Protein AF-A0A4Q5Y9W9-F1 (afdb_monomer)

Mean predicted aligned error: 18.83 Å

Foldseek 3Di:
DDDDDDDDDDDDDDDDDDDDDDDDDDDDDDDDDDDDDDDDDDDDDDDDDDDDDDDDDDDDDDDDDDDDDDDDPDDPPPDPPQQQDDDDDPDAFADDDDDAPPPCVVPAPLRRVLVRVQVVCVVVVQAQPADQAAEAEDQDHDPVCQFSQLVSCVVHRHRNNHYYGYDHDDVCRVVVRVVVVSNCVRNVD

Secondary structure (DSSP, 8-state):
---------------------------------------------------------------------------TTS----------------PPP--TTSTTTT--HHHHHHHHHHHHHHHTT-TT---S-EEE--SS--TT-TTHHHHHHHTTTS-TTS-EEE--BTBTHHHHHHHHHHHHHHHT-

Nearest PDB structures (foldseek):
  7xly-assembly1_A  TM=9.910E-01  e=6.452E-12  Mycobacterium tuberculosis H37Rv
  7xly-assembly1_B  TM=9.888E-01  e=1.839E-11  Mycobacterium tuberculosis H37Rv
  7xly-assembly1_D  TM=9.906E-01  e=1.077E-10  Mycobacterium tuberculosis H37Rv
  6dv2-assembly2_D  TM=9.586E-01  e=6.420E-06  Homo sapiens
  8bnr-assembly1_F  TM=9.405E-01  e=8.342E-06  Escherichia coli K-12

Radius of gyration: 35.63 Å; Cα contacts (8 Å, |Δi|>4): 139; chains: 1; bounding box: 94×60×100 Å

Structure (mmCIF, N/CA/C/O backbone):
data_AF-A0A4Q5Y9W9-F1
#
_entry.id   AF-A0A4Q5Y9W9-F1
#
loop_
_atom_site.group_PDB
_atom_site.id
_atom_site.type_symbol
_atom_site.label_atom_id
_atom_site.label_alt_id
_atom_site.label_comp_id
_atom_site.label_asym_id
_atom_site.label_entity_id
_atom_site.label_seq_id
_atom_site.pdbx_PDB_ins_code
_atom_site.Cartn_x
_atom_site.Cartn_y
_atom_site.Cartn_z
_atom_site.occupancy
_atom_site.B_iso_or_equiv
_atom_site.auth_seq_id
_atom_site.auth_comp_id
_atom_site.auth_asym_id
_atom_site.auth_atom_id
_atom_site.pdbx_PDB_model_num
ATOM 1 N N . MET A 1 1 ? -45.642 6.268 -46.850 1.00 43.72 1 MET A N 1
ATOM 2 C CA . MET A 1 1 ? -44.856 6.252 -48.103 1.00 43.72 1 MET A CA 1
ATOM 3 C C . MET A 1 1 ? -43.542 5.514 -47.835 1.00 43.72 1 MET A C 1
ATOM 5 O O . MET A 1 1 ? -42.785 5.971 -46.997 1.00 43.72 1 MET A O 1
ATOM 9 N N . SER A 1 2 ? -43.443 4.237 -48.226 1.00 43.94 2 SER A N 1
ATOM 10 C CA . SER A 1 2 ? -42.590 3.742 -49.340 1.00 43.94 2 SER A CA 1
ATOM 11 C C . SER A 1 2 ? -41.102 3.627 -48.945 1.00 43.94 2 SER A C 1
ATOM 13 O O . SER A 1 2 ? -40.416 4.633 -48.882 1.00 43.94 2 SER A O 1
ATOM 15 N N . LYS A 1 3 ? -40.646 2.484 -48.404 1.00 40.97 3 LYS A N 1
ATOM 16 C CA . LYS A 1 3 ? -40.029 1.306 -49.079 1.00 40.97 3 LYS A CA 1
ATOM 17 C C . LYS A 1 3 ? -38.751 1.596 -49.895 1.00 40.97 3 LYS A C 1
ATOM 19 O O . LYS A 1 3 ? -38.863 2.167 -50.969 1.00 40.97 3 LYS A O 1
ATOM 24 N N . ALA A 1 4 ? -37.616 1.054 -49.426 1.00 48.16 4 ALA A N 1
ATOM 25 C CA . ALA A 1 4 ? -36.639 0.176 -50.121 1.00 48.16 4 ALA A CA 1
ATOM 26 C C . ALA A 1 4 ? -35.433 -0.040 -49.159 1.00 48.16 4 ALA A C 1
ATOM 28 O O . ALA A 1 4 ? -34.871 0.947 -48.706 1.00 48.16 4 ALA A O 1
ATOM 29 N N . SER A 1 5 ? -35.130 -1.227 -48.588 1.00 42.66 5 SER A N 1
ATOM 30 C CA . SER A 1 5 ? -34.497 -2.432 -49.198 1.00 42.66 5 SER A CA 1
ATOM 31 C C . SER A 1 5 ? -33.243 -2.062 -49.997 1.00 42.66 5 SER A C 1
ATOM 33 O O . SER A 1 5 ? -33.331 -1.161 -50.814 1.00 42.66 5 SER A O 1
ATOM 35 N N . LYS A 1 6 ? -32.067 -2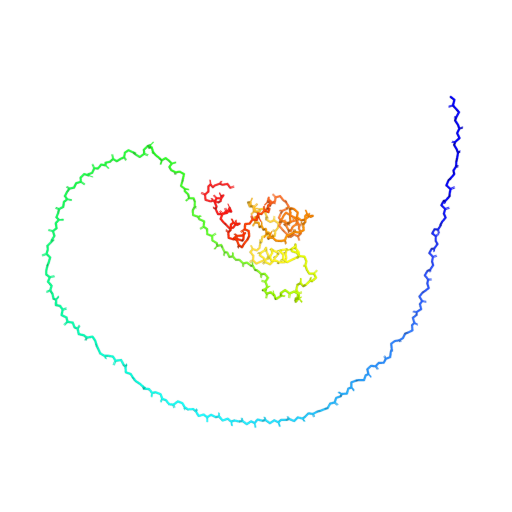.686 -49.908 1.00 43.06 6 LYS A N 1
ATOM 36 C CA . LYS A 1 6 ? -31.540 -3.990 -49.444 1.00 43.06 6 LYS A CA 1
ATOM 37 C C . LYS A 1 6 ? -30.022 -3.891 -49.817 1.00 43.06 6 LYS A C 1
ATOM 39 O O . LYS A 1 6 ? -29.701 -3.103 -50.698 1.00 43.06 6 LYS A O 1
ATOM 44 N N . ASP A 1 7 ? -29.010 -4.462 -49.176 1.00 40.34 7 ASP A N 1
ATOM 45 C CA . ASP A 1 7 ? -28.636 -5.877 -49.107 1.00 40.34 7 ASP A CA 1
ATOM 46 C C . ASP A 1 7 ? -27.268 -5.961 -48.386 1.00 40.34 7 ASP A C 1
ATOM 48 O O . ASP A 1 7 ? -26.388 -5.125 -48.598 1.00 40.34 7 ASP A O 1
ATOM 52 N N . GLN A 1 8 ? -27.103 -6.987 -47.550 1.00 43.84 8 GLN A N 1
ATOM 53 C CA . GLN A 1 8 ? -25.816 -7.558 -47.124 1.00 43.84 8 GLN A CA 1
ATOM 54 C C . GLN A 1 8 ? -25.363 -8.602 -48.165 1.00 43.84 8 GLN A C 1
ATOM 56 O O . GLN A 1 8 ? -26.191 -9.053 -48.962 1.00 43.84 8 GLN A O 1
ATOM 61 N N . PRO A 1 9 ? -24.106 -9.077 -48.112 1.00 55.12 9 PRO A N 1
ATOM 62 C CA . PRO A 1 9 ? -23.981 -10.482 -47.712 1.00 55.12 9 PRO A CA 1
ATOM 63 C C . PRO A 1 9 ? -22.770 -10.816 -46.826 1.00 55.12 9 PRO A C 1
ATOM 65 O O . PRO A 1 9 ? -21.660 -10.320 -47.012 1.00 55.12 9 PRO A O 1
ATOM 68 N N . GLU A 1 10 ? -23.018 -11.758 -45.914 1.00 40.22 10 GLU A N 1
ATOM 69 C CA . GLU A 1 10 ? -22.037 -12.629 -45.269 1.00 40.22 10 GLU A CA 1
ATOM 70 C C . GLU A 1 10 ? -21.542 -13.729 -46.226 1.00 40.22 10 GLU A C 1
ATOM 72 O O . GLU A 1 10 ? -22.310 -14.284 -47.012 1.00 40.22 10 GLU A O 1
ATOM 77 N N . SER A 1 11 ? -20.281 -14.126 -46.061 1.00 40.88 11 SER A N 1
ATOM 78 C CA . SER A 1 11 ? -19.745 -15.468 -46.345 1.00 40.88 11 SER A CA 1
ATOM 79 C C . SER A 1 11 ? -18.383 -15.558 -45.648 1.00 40.88 11 SER A C 1
ATOM 81 O O . SER A 1 11 ? -17.619 -14.603 -45.733 1.00 40.88 11 SER A O 1
ATOM 83 N N . SER A 1 12 ? -17.915 -16.613 -44.998 1.00 35.34 12 SER A N 1
ATOM 84 C CA . SER A 1 12 ? -18.431 -17.925 -44.613 1.00 35.34 12 SER A CA 1
ATOM 85 C C . SER A 1 12 ? -17.240 -18.578 -43.896 1.00 35.34 12 SER A C 1
ATOM 87 O O . SER A 1 12 ? -16.148 -18.614 -44.464 1.00 35.34 12 SER A O 1
ATOM 89 N N . ASN A 1 13 ? -17.422 -19.064 -42.668 1.00 37.03 13 ASN A N 1
ATOM 90 C CA . ASN A 1 13 ? -16.439 -19.917 -41.997 1.00 37.03 13 ASN A CA 1
ATOM 91 C C . ASN A 1 13 ? -16.320 -21.259 -42.735 1.00 37.03 13 ASN A C 1
ATOM 93 O O . ASN A 1 13 ? -17.335 -21.879 -43.048 1.00 37.03 13 ASN A O 1
ATOM 97 N N . SER A 1 14 ? -15.094 -21.748 -42.903 1.00 39.12 14 SER A N 1
ATOM 98 C CA . SER A 1 14 ? -14.811 -23.172 -43.092 1.00 39.12 14 SER A CA 1
ATOM 99 C C . SER A 1 14 ? -13.509 -23.530 -42.381 1.00 39.12 14 SER A C 1
ATOM 101 O O . SER A 1 14 ? -12.429 -23.082 -42.768 1.00 39.12 14 SER A O 1
ATOM 103 N N . GLU A 1 15 ? -13.635 -24.331 -41.328 1.00 34.47 15 GLU A N 1
ATOM 104 C CA . GLU A 1 15 ? -12.555 -25.078 -40.693 1.00 34.47 15 GLU A CA 1
ATOM 105 C C . GLU A 1 15 ? -11.992 -26.120 -41.668 1.00 34.47 15 GLU A C 1
ATOM 107 O O . GLU A 1 15 ? -12.758 -26.847 -42.297 1.00 34.47 15 GLU A O 1
ATOM 112 N N . GLN A 1 16 ? -10.668 -26.283 -41.712 1.00 35.25 16 GLN A N 1
ATOM 113 C CA . GLN A 1 16 ? -10.087 -27.621 -41.802 1.00 35.25 16 GLN A CA 1
ATOM 114 C C . GLN A 1 16 ? -8.639 -27.638 -41.314 1.00 35.25 16 GLN A C 1
ATOM 116 O O . GLN A 1 16 ? -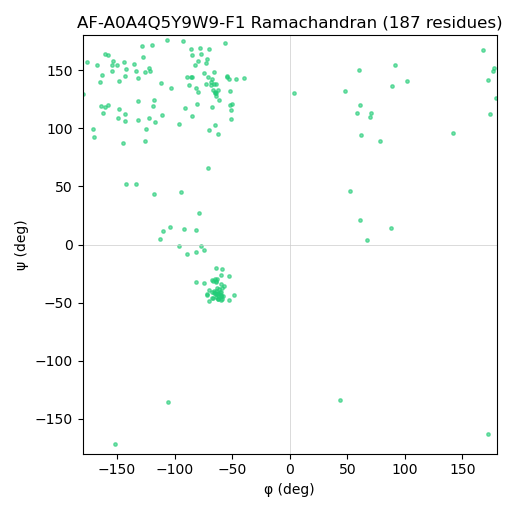7.760 -26.945 -41.818 1.00 35.25 16 GLN A O 1
ATOM 121 N N . ALA A 1 17 ? -8.437 -28.456 -40.286 1.00 33.69 17 ALA A N 1
ATOM 122 C CA . ALA A 1 17 ? -7.158 -28.846 -39.741 1.00 33.69 17 ALA A CA 1
ATOM 123 C C . ALA A 1 17 ? -6.396 -29.742 -40.725 1.00 33.69 17 ALA A C 1
ATOM 125 O O . ALA A 1 17 ? -6.950 -30.710 -41.245 1.00 33.69 17 ALA A O 1
ATOM 126 N N . THR A 1 18 ? -5.098 -29.496 -40.874 1.00 37.56 18 THR A N 1
ATOM 127 C CA . THR A 1 18 ? -4.135 -30.520 -41.284 1.00 37.56 18 THR A CA 1
ATOM 128 C C . THR A 1 18 ? -2.952 -30.463 -40.334 1.00 37.56 18 THR A C 1
ATOM 130 O O . THR A 1 18 ? -2.162 -29.521 -40.347 1.00 37.56 18 THR A O 1
ATOM 133 N N . ALA A 1 19 ? -2.885 -31.472 -39.471 1.00 35.75 19 ALA A N 1
ATOM 134 C CA . ALA A 1 19 ? -1.690 -31.836 -38.741 1.00 35.75 19 ALA A CA 1
ATOM 135 C C . ALA A 1 19 ? -0.605 -32.240 -39.744 1.00 35.75 19 ALA A C 1
ATOM 137 O O . ALA A 1 19 ? -0.874 -33.057 -40.623 1.00 35.75 19 ALA A O 1
ATOM 138 N N . ASP A 1 20 ? 0.610 -31.726 -39.574 1.00 33.53 20 ASP A N 1
ATOM 139 C CA . ASP A 1 20 ? 1.787 -32.414 -40.082 1.00 33.53 20 ASP A CA 1
ATOM 140 C C . ASP A 1 20 ? 2.854 -32.480 -38.990 1.00 33.53 20 ASP A C 1
ATOM 142 O O . ASP A 1 20 ? 3.219 -31.492 -38.346 1.00 33.53 20 ASP A O 1
ATOM 146 N N . ASN A 1 21 ? 3.250 -33.716 -38.727 1.00 36.50 21 ASN A N 1
ATOM 147 C CA . ASN A 1 21 ? 4.137 -34.167 -37.678 1.00 36.50 21 ASN A CA 1
ATOM 148 C C . ASN A 1 21 ? 5.416 -34.622 -38.369 1.00 36.50 21 ASN A C 1
ATOM 150 O O . ASN A 1 21 ? 5.427 -35.663 -39.023 1.00 36.50 21 ASN A O 1
ATOM 154 N N . SER A 1 22 ? 6.509 -33.892 -38.175 1.00 40.94 22 SER A N 1
ATOM 155 C CA . SER A 1 22 ? 7.830 -34.386 -38.551 1.00 40.94 22 SER A CA 1
ATOM 156 C C . SER A 1 22 ? 8.897 -33.921 -37.559 1.00 40.94 22 SER A C 1
ATOM 158 O O . SER A 1 22 ? 9.541 -32.892 -37.731 1.00 40.94 22 SER A O 1
ATOM 160 N N . THR A 1 23 ? 9.039 -34.741 -36.518 1.00 44.03 23 THR A N 1
ATOM 161 C CA . THR A 1 23 ? 10.300 -35.318 -36.016 1.00 44.03 23 THR A CA 1
ATOM 162 C C . THR A 1 23 ? 11.414 -34.377 -35.510 1.00 44.03 23 THR A C 1
ATOM 164 O O . THR A 1 23 ? 12.024 -33.646 -36.288 1.00 44.03 23 THR A O 1
ATOM 167 N N . PRO A 1 24 ? 11.821 -34.500 -34.228 1.00 41.03 24 PRO A N 1
ATOM 168 C CA . PRO A 1 24 ? 13.000 -33.835 -33.679 1.00 41.03 24 PRO A CA 1
ATOM 169 C C . PRO A 1 24 ? 14.282 -34.655 -33.934 1.00 41.03 24 PRO A C 1
ATOM 171 O O . PRO A 1 24 ? 14.283 -35.884 -33.840 1.00 41.03 24 PRO A O 1
ATOM 174 N N . LYS A 1 25 ? 15.412 -33.985 -34.196 1.00 34.69 25 LYS A N 1
ATOM 175 C CA . LYS A 1 25 ? 16.763 -34.588 -34.217 1.00 34.69 25 LYS A CA 1
ATOM 176 C C . LYS A 1 25 ? 17.769 -33.693 -33.464 1.00 34.69 25 LYS A C 1
ATOM 178 O O . LYS A 1 25 ? 17.501 -32.506 -33.302 1.00 34.69 25 LYS A O 1
ATOM 183 N N . PRO A 1 26 ? 18.883 -34.241 -32.938 1.00 38.16 26 PRO A N 1
ATOM 184 C CA . PRO A 1 26 ? 19.222 -34.094 -31.529 1.00 38.16 26 PRO A CA 1
ATOM 185 C C . PRO A 1 26 ? 20.566 -33.386 -31.283 1.00 38.16 26 PRO A C 1
ATOM 187 O O . PRO A 1 26 ? 21.361 -33.154 -32.187 1.00 38.16 26 PRO A O 1
ATOM 190 N N . ALA A 1 27 ? 20.778 -33.095 -29.998 1.00 32.72 27 ALA A N 1
ATOM 191 C CA . ALA A 1 27 ? 22.022 -32.887 -29.259 1.00 32.72 27 ALA A CA 1
ATOM 192 C C . ALA A 1 27 ? 23.371 -32.911 -30.012 1.00 32.72 27 ALA A C 1
ATOM 194 O O . ALA A 1 27 ? 23.772 -33.916 -30.591 1.00 32.72 27 ALA A O 1
ATOM 195 N N . SER A 1 28 ? 24.178 -31.877 -29.755 1.00 34.72 28 SER A N 1
ATOM 196 C CA . SER A 1 28 ? 25.629 -32.029 -29.625 1.00 34.72 28 SER A CA 1
ATOM 197 C C . SER A 1 28 ? 26.078 -31.443 -28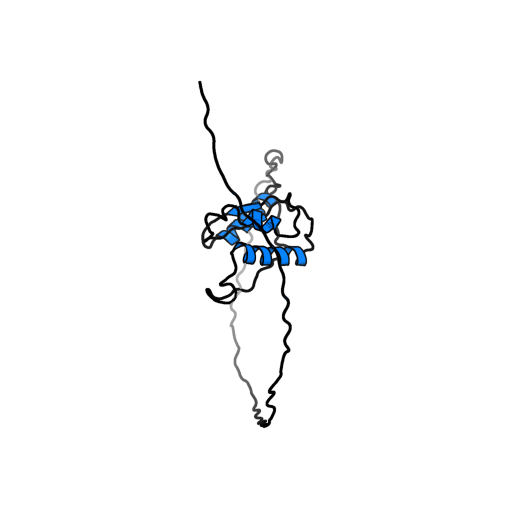.290 1.00 34.72 28 SER A C 1
ATOM 199 O O . SER A 1 28 ? 26.427 -30.269 -28.176 1.00 34.72 28 SER A O 1
ATOM 201 N N . ALA A 1 29 ? 26.073 -32.299 -27.270 1.00 31.27 29 ALA A N 1
ATOM 202 C CA . ALA A 1 29 ? 26.889 -32.118 -26.085 1.00 31.27 29 ALA A CA 1
ATOM 203 C C . ALA A 1 29 ? 28.366 -32.199 -26.493 1.00 31.27 29 ALA A C 1
ATOM 205 O O . ALA A 1 29 ? 28.793 -33.180 -27.100 1.00 31.27 29 ALA A O 1
ATOM 206 N N . ARG A 1 30 ? 29.162 -31.195 -26.120 1.00 35.47 30 ARG A N 1
ATOM 207 C CA . ARG A 1 30 ? 30.617 -31.322 -26.095 1.00 35.47 30 ARG A CA 1
ATOM 208 C C . ARG A 1 30 ? 31.083 -31.155 -24.657 1.00 35.47 30 ARG A C 1
ATOM 210 O O . ARG A 1 30 ? 31.034 -30.076 -24.080 1.00 35.47 30 ARG A O 1
ATOM 217 N N . SER A 1 31 ? 31.444 -32.301 -24.096 1.00 30.53 31 SER A N 1
ATOM 218 C CA . SER A 1 31 ? 32.092 -32.481 -22.805 1.00 30.53 31 SER A CA 1
ATOM 219 C C . SER A 1 31 ? 33.588 -32.162 -22.897 1.00 30.53 31 SER A C 1
ATOM 221 O O . SER A 1 31 ? 34.156 -32.109 -23.989 1.00 30.53 31 SER A O 1
ATOM 223 N N . ALA A 1 32 ? 34.186 -32.091 -21.706 1.00 35.28 32 ALA A N 1
ATOM 224 C CA . ALA A 1 32 ? 35.602 -32.124 -21.358 1.00 35.28 32 ALA A CA 1
ATOM 225 C C . ALA A 1 32 ? 36.329 -30.769 -21.332 1.00 35.28 32 ALA A C 1
ATOM 227 O O . ALA A 1 32 ? 36.221 -29.965 -22.244 1.00 35.28 32 ALA A O 1
ATOM 228 N N . SER A 1 33 ? 37.170 -30.455 -20.349 1.00 32.78 33 SER A N 1
ATOM 229 C CA . SER A 1 33 ? 37.498 -31.068 -19.054 1.00 32.78 33 SER A CA 1
ATOM 230 C C . SER A 1 33 ? 38.614 -30.213 -18.435 1.00 32.78 33 SER A C 1
ATOM 232 O O . SER A 1 33 ? 39.468 -29.743 -19.180 1.00 32.78 33 SER A O 1
ATOM 234 N N . ARG A 1 34 ? 38.688 -30.191 -17.096 1.00 31.11 34 ARG A N 1
ATOM 235 C CA . ARG A 1 34 ? 39.940 -30.226 -16.308 1.00 31.11 34 ARG A CA 1
ATOM 236 C C . ARG A 1 34 ? 40.842 -28.976 -16.328 1.00 31.11 34 ARG A C 1
ATOM 238 O O . ARG A 1 34 ? 41.570 -28.745 -17.279 1.00 31.11 34 ARG A O 1
ATOM 245 N N . ALA A 1 35 ? 40.963 -28.310 -15.177 1.00 33.78 35 ALA A N 1
ATOM 246 C CA . ALA A 1 35 ? 42.153 -28.454 -14.326 1.00 33.78 35 ALA A CA 1
ATOM 247 C C . ALA A 1 35 ? 42.073 -27.601 -13.047 1.00 33.78 35 ALA A C 1
ATOM 249 O O . ALA A 1 35 ? 41.828 -26.401 -13.050 1.00 33.78 35 ALA A O 1
ATOM 250 N N . THR A 1 36 ? 42.343 -28.302 -11.959 1.00 33.16 36 THR A N 1
ATOM 251 C CA . THR A 1 36 ? 42.720 -27.904 -10.607 1.00 33.16 36 THR A CA 1
ATOM 252 C C . THR A 1 36 ? 43.832 -26.849 -10.556 1.00 33.16 36 THR A C 1
ATOM 254 O O . THR A 1 36 ? 44.841 -27.001 -11.241 1.00 33.16 36 THR A O 1
ATOM 257 N N . ARG A 1 37 ? 43.748 -25.908 -9.602 1.00 35.44 37 ARG A N 1
ATOM 258 C CA . ARG A 1 37 ? 44.889 -25.568 -8.730 1.00 35.44 37 ARG A CA 1
ATOM 259 C C . ARG A 1 37 ? 44.455 -24.814 -7.470 1.00 35.44 37 ARG A C 1
ATOM 261 O O . ARG A 1 37 ? 43.996 -23.682 -7.514 1.00 35.44 37 ARG A O 1
ATOM 268 N N . SER A 1 38 ? 44.643 -25.498 -6.347 1.00 33.38 38 SER A N 1
ATOM 269 C CA . SER A 1 38 ? 44.733 -24.950 -4.997 1.00 33.38 38 SER A CA 1
ATOM 270 C C . SER A 1 38 ? 46.077 -24.236 -4.826 1.00 33.38 38 SER A C 1
ATOM 272 O O . SER A 1 38 ? 47.107 -24.795 -5.206 1.00 33.38 38 SER A O 1
ATOM 274 N N . SER A 1 39 ? 46.084 -23.071 -4.176 1.00 40.12 39 SER A N 1
ATOM 275 C CA . SER A 1 39 ? 47.250 -22.599 -3.424 1.00 40.12 39 SER A CA 1
ATOM 276 C C . SER A 1 39 ? 46.823 -21.738 -2.234 1.00 40.12 39 SER A C 1
ATOM 278 O O . SER A 1 39 ? 46.366 -20.606 -2.368 1.00 40.12 39 SER A O 1
ATOM 280 N N . THR A 1 40 ? 47.003 -22.340 -1.068 1.00 35.19 40 THR A N 1
ATOM 281 C CA . THR A 1 40 ? 47.136 -21.791 0.282 1.00 35.19 40 THR A CA 1
ATOM 282 C C . THR A 1 40 ? 47.973 -20.511 0.379 1.00 35.19 40 THR A C 1
ATOM 284 O O . THR A 1 40 ? 49.052 -20.473 -0.211 1.00 35.19 40 THR A O 1
ATOM 287 N N . ARG A 1 41 ? 47.589 -19.571 1.262 1.00 33.09 41 ARG A N 1
ATOM 288 C CA . A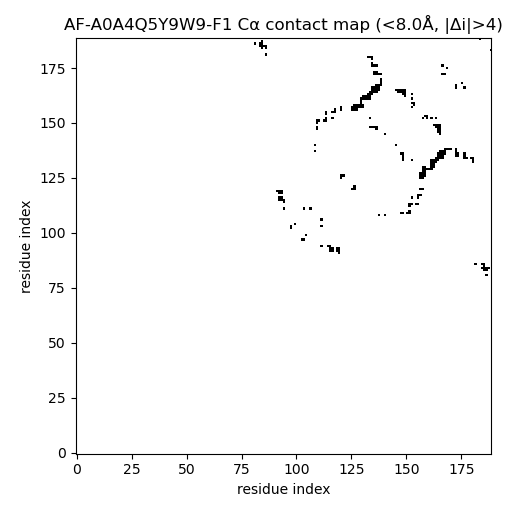RG A 1 41 ? 48.521 -18.969 2.240 1.00 33.09 41 ARG A CA 1
ATOM 289 C C . ARG A 1 41 ? 47.794 -18.238 3.379 1.00 33.09 41 ARG A C 1
ATOM 291 O O . ARG A 1 41 ? 47.083 -17.264 3.173 1.00 33.09 41 ARG A O 1
ATOM 298 N N . SER A 1 42 ? 48.037 -18.733 4.583 1.00 33.72 42 SER A N 1
ATOM 299 C CA . SER A 1 42 ? 47.795 -18.156 5.905 1.00 33.72 42 SER A CA 1
ATOM 300 C C . SER A 1 42 ? 48.954 -17.251 6.345 1.00 33.72 42 SER A C 1
ATOM 302 O O . SER A 1 42 ? 50.092 -17.641 6.106 1.00 33.72 42 SER A O 1
ATOM 304 N N . THR A 1 43 ? 48.672 -16.147 7.052 1.00 37.72 43 THR A N 1
ATOM 305 C CA . THR A 1 43 ? 49.524 -15.468 8.074 1.00 37.72 43 THR A CA 1
ATOM 306 C C . THR A 1 43 ? 48.662 -14.386 8.763 1.00 37.72 43 THR A C 1
ATOM 308 O O . THR A 1 43 ? 48.242 -13.446 8.098 1.00 37.72 43 THR A O 1
ATOM 311 N N . SER A 1 44 ? 48.107 -14.627 9.959 1.00 38.84 44 SER A N 1
ATOM 312 C CA . SER A 1 44 ? 48.616 -14.231 11.297 1.00 38.84 44 SER A CA 1
ATOM 313 C C . SER A 1 44 ? 48.564 -12.720 11.624 1.00 38.84 44 SER A C 1
ATOM 315 O O . SER A 1 44 ? 49.364 -11.944 11.111 1.00 38.84 44 SER A O 1
ATOM 317 N N . SER A 1 45 ? 47.666 -12.337 12.545 1.00 39.31 45 SER A N 1
ATOM 318 C CA . SER A 1 45 ? 47.724 -11.115 13.386 1.00 39.31 45 SER A CA 1
ATOM 319 C C . SER A 1 45 ? 48.852 -11.237 14.444 1.00 39.31 45 SER A C 1
ATOM 321 O O . SER A 1 45 ? 49.333 -12.362 14.612 1.00 39.31 45 SER A O 1
ATOM 323 N N . PRO A 1 46 ? 49.281 -10.175 15.184 1.00 47.06 46 PRO A N 1
ATOM 324 C CA . PRO A 1 46 ? 48.468 -9.588 16.273 1.00 47.06 46 PRO A CA 1
ATOM 325 C C . PRO A 1 46 ? 48.687 -8.087 16.648 1.00 47.06 46 PRO A C 1
ATOM 327 O O . PRO A 1 46 ? 49.748 -7.515 16.451 1.00 47.06 46 PRO A O 1
ATOM 330 N N . ALA A 1 47 ? 47.639 -7.533 17.281 1.00 33.81 47 ALA A N 1
ATOM 331 C CA . ALA A 1 47 ? 47.577 -6.728 18.521 1.00 33.81 47 ALA A CA 1
ATOM 332 C C . ALA A 1 47 ? 48.296 -5.371 18.742 1.00 33.81 47 ALA A C 1
ATOM 334 O O . ALA A 1 47 ? 49.452 -5.169 18.389 1.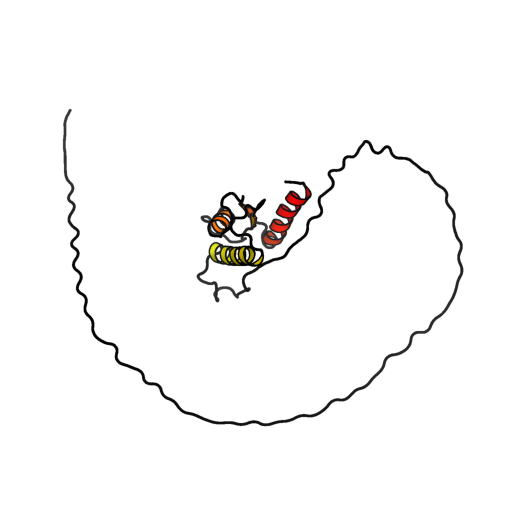00 33.81 47 ALA A O 1
ATOM 335 N N . SER A 1 48 ? 47.612 -4.585 19.601 1.00 36.25 48 SER A N 1
ATOM 336 C CA . SER A 1 48 ? 48.092 -3.560 20.564 1.00 36.25 48 SER A CA 1
ATOM 337 C C . SER A 1 48 ? 47.929 -2.104 20.111 1.00 36.25 48 SER A C 1
ATOM 339 O O . SER A 1 48 ? 48.197 -1.792 18.964 1.00 36.25 48 SER A O 1
ATOM 341 N N . SER A 1 49 ? 47.556 -1.109 20.919 1.00 36.75 49 SER A N 1
ATOM 342 C CA . SER A 1 49 ? 47.092 -0.969 22.310 1.00 36.75 49 SER A CA 1
ATOM 343 C C . SER A 1 49 ? 46.753 0.521 22.502 1.00 36.75 49 SER A C 1
ATOM 345 O O . SER A 1 49 ? 47.329 1.349 21.803 1.00 36.75 49 SER A O 1
ATOM 347 N N . ALA A 1 50 ? 45.888 0.842 23.473 1.00 35.69 50 ALA A N 1
ATOM 348 C CA . ALA A 1 50 ? 45.997 1.980 24.411 1.00 35.69 50 ALA A CA 1
ATOM 349 C C . ALA A 1 50 ? 44.643 2.649 24.702 1.00 35.69 50 ALA A C 1
ATOM 351 O O . ALA A 1 50 ? 44.169 3.535 23.996 1.00 35.69 50 ALA A O 1
ATOM 352 N N . ALA A 1 51 ? 44.054 2.213 25.813 1.00 34.81 51 ALA A N 1
ATOM 353 C CA . ALA A 1 51 ? 43.083 2.956 26.598 1.00 34.81 51 ALA A CA 1
ATOM 354 C C . ALA A 1 51 ? 43.798 3.733 27.726 1.00 34.81 51 ALA A C 1
ATOM 356 O O . ALA A 1 51 ? 44.967 3.465 28.014 1.00 34.81 51 ALA A O 1
ATOM 357 N N . THR A 1 52 ? 43.006 4.543 28.452 1.00 36.16 52 THR A N 1
ATOM 358 C CA . THR A 1 52 ? 43.218 5.188 29.784 1.00 36.16 52 THR A CA 1
ATOM 359 C C . THR A 1 52 ? 43.843 6.602 29.777 1.00 36.16 52 THR A C 1
ATOM 361 O O . THR A 1 52 ? 44.628 6.888 28.880 1.00 36.16 52 THR A O 1
ATOM 364 N N . PRO A 1 53 ? 43.634 7.477 30.798 1.00 46.22 53 PRO A N 1
ATOM 365 C CA . PRO A 1 53 ? 42.570 7.591 31.816 1.00 46.22 53 PRO A CA 1
ATOM 366 C C . PRO A 1 53 ? 41.916 8.994 31.919 1.00 46.22 53 PRO A C 1
ATOM 368 O O . PRO A 1 53 ? 42.393 10.005 31.417 1.00 46.22 53 PRO A O 1
ATOM 371 N N . ARG A 1 54 ? 40.835 9.027 32.701 1.00 38.06 54 ARG A N 1
ATOM 372 C CA . ARG A 1 54 ? 40.132 10.187 33.276 1.00 38.06 54 ARG A CA 1
ATOM 373 C C . ARG A 1 54 ? 40.841 10.675 34.558 1.00 38.06 54 ARG A C 1
ATOM 375 O O . ARG A 1 54 ? 41.362 9.823 35.277 1.00 38.06 54 ARG A O 1
ATOM 382 N N . PRO A 1 55 ? 40.724 11.959 34.948 1.00 40.81 55 PRO A N 1
ATOM 383 C CA . PRO A 1 55 ? 40.774 12.318 36.363 1.00 40.81 55 PRO A CA 1
ATOM 384 C C . PRO A 1 55 ? 39.513 13.045 36.851 1.00 40.81 55 PRO A C 1
ATOM 386 O O . PRO A 1 55 ? 38.806 13.739 36.123 1.00 40.81 55 PRO A O 1
ATOM 389 N N . SER A 1 56 ? 39.244 12.805 38.128 1.00 37.94 56 SER A N 1
ATOM 390 C CA . SER A 1 56 ? 38.119 13.225 38.956 1.00 37.94 56 SER A CA 1
ATOM 391 C C . SER A 1 56 ? 38.498 14.372 39.893 1.00 37.94 56 SER A C 1
ATOM 393 O O . SER A 1 56 ? 39.474 14.231 40.620 1.00 37.94 56 SER A O 1
ATOM 395 N N . THR A 1 57 ? 37.660 15.403 39.988 1.00 36.50 57 THR A N 1
ATOM 396 C CA . THR A 1 57 ? 37.529 16.371 41.102 1.00 36.50 57 THR A CA 1
ATOM 397 C C . THR A 1 57 ? 36.166 17.067 40.908 1.00 36.50 57 THR A C 1
ATOM 399 O O . THR A 1 57 ? 35.732 17.226 39.776 1.00 36.50 57 THR A O 1
ATOM 402 N N . ALA A 1 58 ? 35.353 17.480 41.878 1.00 34.72 58 ALA A N 1
ATOM 403 C CA . ALA A 1 58 ? 35.319 17.392 43.329 1.00 34.72 58 ALA A CA 1
ATOM 404 C C . ALA A 1 58 ? 33.846 17.592 43.775 1.00 34.72 58 ALA A C 1
ATOM 406 O O . ALA A 1 58 ? 33.010 18.084 43.018 1.00 34.72 58 ALA A O 1
ATOM 407 N N . LYS A 1 59 ? 33.543 17.198 45.018 1.00 31.39 59 LYS A N 1
ATOM 408 C CA . LYS A 1 59 ? 32.288 17.448 45.749 1.00 31.39 59 LYS A CA 1
ATOM 409 C C . LYS A 1 59 ? 31.909 18.936 45.778 1.00 31.39 59 LYS A C 1
ATOM 411 O O . LYS A 1 59 ? 32.762 19.758 46.092 1.00 31.39 59 LYS A O 1
ATOM 416 N N . SER A 1 60 ? 30.613 19.241 45.680 1.00 33.88 60 SER A N 1
ATOM 417 C CA . SER A 1 60 ? 29.992 20.229 46.572 1.00 33.88 60 SER A CA 1
ATOM 418 C C . SER A 1 60 ? 28.489 19.985 46.737 1.00 33.88 60 SER A C 1
ATOM 420 O O . SER A 1 60 ? 27.822 19.407 45.885 1.00 33.88 60 SER A O 1
ATOM 422 N N . SER A 1 61 ? 28.027 20.355 47.919 1.00 33.72 61 SER A N 1
ATOM 423 C CA . SER A 1 61 ? 26.818 19.996 48.654 1.00 33.72 61 SER A CA 1
ATOM 424 C C . SER A 1 61 ? 25.562 20.811 48.301 1.00 33.72 61 SER A C 1
ATOM 426 O O . SER A 1 61 ? 25.646 21.895 47.739 1.00 33.72 61 SER A O 1
ATOM 428 N N . ALA A 1 62 ? 24.404 20.261 48.690 1.00 40.69 62 ALA A N 1
ATOM 429 C CA . ALA A 1 62 ? 23.022 20.726 48.491 1.00 40.69 62 ALA A CA 1
ATOM 430 C C . ALA A 1 62 ? 22.700 22.155 49.022 1.00 40.69 62 ALA A C 1
ATOM 432 O O . ALA A 1 62 ? 23.520 22.732 49.735 1.00 40.69 62 ALA A O 1
ATOM 433 N N . PRO A 1 63 ? 21.490 22.714 48.757 1.00 41.94 63 PRO A N 1
ATOM 434 C CA . PRO A 1 63 ? 20.328 22.355 49.581 1.00 41.94 63 PRO A CA 1
ATOM 435 C C . PRO A 1 63 ? 18.963 22.246 48.866 1.00 41.94 63 PRO A C 1
ATOM 437 O O . PRO A 1 63 ? 18.663 22.850 47.841 1.00 41.94 63 PRO A O 1
ATOM 440 N N . LYS A 1 64 ? 18.119 21.465 49.540 1.00 34.00 64 LYS A N 1
ATOM 441 C CA . LYS A 1 64 ? 16.672 21.257 49.430 1.00 34.00 64 LYS A CA 1
ATOM 442 C C . LYS A 1 64 ? 15.883 22.577 49.460 1.00 34.00 64 LYS A C 1
ATOM 444 O O . LYS A 1 64 ? 16.059 23.365 50.386 1.00 34.00 64 LYS A O 1
ATOM 449 N N . LYS A 1 65 ? 14.936 22.761 48.531 1.00 35.47 65 LYS A N 1
ATOM 450 C CA . LYS A 1 65 ? 13.865 23.763 48.651 1.00 35.47 65 LYS A CA 1
ATOM 451 C C . LYS A 1 65 ? 12.501 23.085 48.568 1.00 35.47 65 LYS A C 1
ATOM 453 O O . LYS A 1 65 ? 12.086 22.583 47.531 1.00 35.47 65 LYS A O 1
ATOM 458 N N . THR A 1 66 ? 11.848 23.052 49.720 1.00 32.75 66 THR A N 1
ATOM 459 C CA . THR A 1 66 ? 10.427 22.778 49.911 1.00 32.75 66 THR A CA 1
ATOM 460 C C . THR A 1 66 ? 9.623 23.894 49.249 1.00 32.75 66 THR A C 1
ATOM 462 O O . THR A 1 66 ? 9.875 25.069 49.516 1.00 32.75 66 THR A O 1
ATOM 465 N N . THR A 1 67 ? 8.636 23.567 48.420 1.00 39.00 67 THR A N 1
ATOM 466 C CA . THR A 1 67 ? 7.537 24.493 48.120 1.00 39.00 67 THR A CA 1
ATOM 467 C C . THR A 1 67 ? 6.249 23.698 47.995 1.00 39.00 67 THR A C 1
ATOM 469 O O . THR A 1 67 ? 6.032 22.945 47.053 1.00 39.00 67 THR A O 1
ATOM 472 N N . THR A 1 68 ? 5.439 23.847 49.034 1.00 39.88 68 THR A N 1
ATOM 473 C CA . THR A 1 68 ? 4.019 23.535 49.098 1.00 39.88 68 THR A CA 1
ATOM 474 C C . THR A 1 68 ? 3.269 24.386 48.078 1.00 39.88 68 THR A C 1
ATOM 476 O O . THR A 1 68 ? 3.323 25.611 48.176 1.00 39.88 68 THR A O 1
ATOM 479 N N . SER A 1 69 ? 2.509 23.771 47.173 1.00 37.44 69 SER A N 1
ATOM 480 C CA . SER A 1 69 ? 1.390 24.460 46.521 1.00 37.44 69 SER A CA 1
ATOM 481 C C . SER A 1 69 ? 0.371 23.497 45.903 1.00 37.44 69 SER A C 1
ATOM 483 O O . SER A 1 69 ? 0.655 22.735 44.985 1.00 37.44 69 SER A O 1
ATOM 485 N N . SER A 1 70 ? -0.847 23.616 46.440 1.00 41.03 70 SER A N 1
ATOM 486 C CA . SER A 1 70 ? -2.160 23.388 45.823 1.00 41.03 70 SER A CA 1
ATOM 487 C C . SER A 1 70 ? -2.521 21.993 45.298 1.00 41.03 70 SER A C 1
ATOM 489 O O . SER A 1 70 ? -2.383 21.688 44.117 1.00 41.03 70 SER A O 1
ATOM 491 N N . THR A 1 71 ? -3.197 21.228 46.158 1.00 43.47 71 THR A N 1
ATOM 492 C CA . THR A 1 71 ? -4.235 20.272 45.753 1.00 43.47 71 THR A CA 1
ATOM 493 C C . THR A 1 71 ? -5.383 21.039 45.092 1.00 43.47 71 THR A C 1
ATOM 495 O O . THR A 1 71 ? -6.274 21.537 45.775 1.00 43.47 71 THR A O 1
ATOM 498 N N . GLN A 1 72 ? -5.376 21.140 43.764 1.00 56.62 72 GLN A N 1
ATOM 499 C CA . GLN A 1 72 ? -6.600 21.388 43.008 1.00 56.62 72 GLN A CA 1
ATOM 500 C C . GLN A 1 72 ? -7.136 20.044 42.519 1.00 56.62 72 GLN A C 1
ATOM 502 O O . GLN A 1 72 ? -6.609 19.445 41.585 1.00 56.62 72 GLN A O 1
ATOM 507 N N . LYS A 1 73 ? -8.183 19.554 43.192 1.00 52.06 73 LYS A N 1
ATOM 508 C CA . LYS A 1 73 ? -9.083 18.544 42.632 1.00 52.06 73 LYS A CA 1
ATOM 509 C C . LYS A 1 73 ? -9.785 19.194 41.440 1.00 52.06 73 LYS A C 1
ATOM 511 O O . LYS A 1 73 ? -10.675 20.012 41.637 1.00 52.06 73 LYS A O 1
ATOM 516 N N . GLN A 1 74 ? -9.348 18.868 40.229 1.00 53.09 74 GLN A N 1
ATOM 517 C CA . GLN A 1 74 ? -10.080 19.201 39.013 1.00 53.09 74 GLN A CA 1
ATOM 518 C C . GLN A 1 74 ? -11.192 18.171 38.809 1.00 53.09 74 GLN A C 1
ATOM 520 O O . GLN A 1 74 ? -10.938 16.966 38.730 1.00 53.09 74 GLN A O 1
ATOM 525 N N . ASP A 1 75 ? -12.424 18.674 38.759 1.00 44.03 75 ASP A N 1
ATOM 526 C CA . ASP A 1 75 ? -13.633 17.933 38.429 1.00 44.03 75 ASP A CA 1
ATOM 527 C C . ASP A 1 75 ? -13.460 17.163 37.118 1.00 44.03 75 ASP A C 1
ATOM 529 O O . ASP A 1 75 ? -13.222 17.720 36.048 1.00 44.03 75 ASP A O 1
ATOM 533 N N . SER A 1 76 ? -13.593 15.844 37.203 1.00 57.22 76 SER A N 1
ATOM 534 C CA . SER A 1 76 ? -13.361 14.901 36.106 1.00 57.22 76 SER A CA 1
ATOM 535 C C . SER A 1 76 ? -14.525 14.828 35.103 1.00 57.22 76 SER A C 1
ATOM 537 O O . SER A 1 76 ? -14.735 13.787 34.484 1.00 57.22 76 SER A O 1
ATOM 539 N N . SER A 1 77 ? -15.317 15.895 34.950 1.00 56.31 77 SER A N 1
ATOM 540 C CA . SER A 1 77 ? -16.563 15.877 34.165 1.00 56.31 77 SER A CA 1
ATOM 541 C C . SER A 1 77 ? -16.548 16.715 32.882 1.00 56.31 77 SER A C 1
ATOM 543 O O . SER A 1 77 ? -17.556 16.737 32.183 1.00 56.31 77 SER A O 1
ATOM 545 N N . MET A 1 78 ? -15.418 17.325 32.499 1.00 51.03 78 MET A N 1
ATOM 546 C CA . MET A 1 78 ? -15.294 18.075 31.236 1.00 51.03 78 MET A CA 1
ATOM 547 C C . MET A 1 78 ? -14.027 17.735 30.441 1.00 51.03 78 MET A C 1
ATOM 549 O O . MET A 1 78 ? -13.290 18.608 30.003 1.00 51.03 78 MET A O 1
ATOM 553 N N . SER A 1 79 ? -13.798 16.445 30.205 1.00 46.12 79 SER A N 1
ATOM 554 C CA . SER A 1 79 ? -13.214 15.953 28.953 1.00 46.12 79 SER A CA 1
ATOM 555 C C . SER A 1 79 ? -13.315 14.432 28.928 1.00 46.12 79 SER A C 1
ATOM 557 O O . SER A 1 79 ? -12.408 13.707 29.330 1.00 46.12 79 SER A O 1
ATOM 559 N N . LYS A 1 80 ? -14.387 13.894 28.340 1.00 57.78 80 LYS A N 1
ATOM 560 C CA . LYS A 1 80 ? -14.262 12.579 27.699 1.00 57.78 80 LYS A CA 1
ATOM 561 C C . LYS A 1 80 ? -13.417 12.800 26.438 1.00 57.78 80 LYS A C 1
ATOM 563 O O . LYS A 1 80 ? -13.933 12.776 25.327 1.00 57.78 80 LYS A O 1
ATOM 568 N N . GLN A 1 81 ? -12.144 13.167 26.627 1.00 63.09 81 GLN A N 1
ATOM 569 C CA . GLN A 1 81 ? -11.154 13.281 25.565 1.00 63.09 81 GLN A CA 1
ATOM 570 C C . GLN A 1 81 ? -11.240 11.971 24.803 1.00 63.09 81 GLN A C 1
ATOM 572 O O . GLN A 1 81 ? -11.102 10.909 25.411 1.00 63.09 81 GLN A O 1
ATOM 577 N N . ALA A 1 82 ? -11.550 12.049 23.507 1.00 67.75 82 ALA A N 1
ATOM 578 C CA . ALA A 1 82 ? -11.505 10.891 22.636 1.00 67.75 82 ALA A CA 1
ATOM 579 C C . ALA A 1 82 ? -10.128 10.256 22.837 1.00 67.75 82 ALA A C 1
ATOM 581 O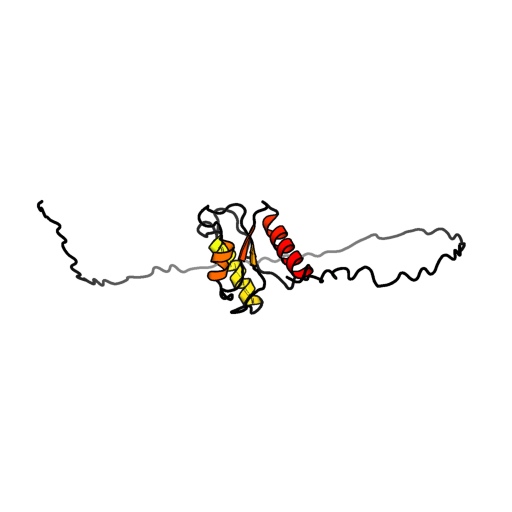 O . ALA A 1 82 ? -9.101 10.852 22.505 1.00 67.75 82 ALA A O 1
ATOM 582 N N . THR A 1 83 ? -10.099 9.108 23.508 1.00 82.94 83 THR A N 1
ATOM 583 C CA . THR A 1 83 ? -8.860 8.429 23.843 1.00 82.94 83 THR A CA 1
ATOM 584 C C . THR A 1 83 ? -8.305 7.892 22.538 1.00 82.94 83 THR A C 1
ATOM 586 O O . THR A 1 83 ? -8.767 6.876 22.026 1.00 82.94 83 THR A O 1
ATOM 589 N N . VAL A 1 84 ? -7.348 8.628 21.969 1.00 92.00 84 VAL A N 1
ATOM 590 C CA . VAL A 1 84 ? -6.642 8.255 20.741 1.00 92.00 84 VAL A CA 1
ATOM 591 C C . VAL A 1 84 ? -6.138 6.824 20.910 1.00 92.00 84 VAL A C 1
ATOM 593 O O . VAL A 1 84 ? -5.342 6.538 21.813 1.00 92.00 84 VAL A O 1
ATOM 596 N N . ARG A 1 85 ? -6.648 5.900 20.086 1.00 94.19 85 ARG A N 1
ATOM 597 C CA . ARG A 1 85 ? -6.275 4.487 20.193 1.00 94.19 85 ARG A CA 1
ATOM 598 C C . ARG A 1 85 ? -4.813 4.328 19.792 1.00 94.19 85 ARG A C 1
ATOM 600 O O . ARG A 1 85 ? -4.345 4.942 18.836 1.00 94.19 85 ARG A O 1
ATOM 607 N N . ARG A 1 86 ? -4.084 3.477 20.518 1.00 95.75 86 ARG A N 1
ATOM 608 C CA . ARG A 1 86 ? -2.709 3.119 20.152 1.00 95.75 86 ARG A CA 1
ATOM 609 C C . ARG A 1 86 ? -2.723 2.334 18.841 1.00 95.75 86 ARG A C 1
ATOM 611 O O . ARG A 1 86 ? -3.493 1.388 18.703 1.00 95.75 86 ARG A O 1
ATOM 618 N N . VAL A 1 87 ? -1.850 2.716 17.916 1.00 96.88 87 VAL A N 1
ATOM 619 C CA . VAL A 1 87 ? -1.679 2.067 16.611 1.00 96.88 87 VAL A CA 1
ATOM 620 C C . VAL A 1 87 ? -0.321 1.377 16.583 1.00 96.88 87 VAL A C 1
ATOM 622 O O . VAL A 1 87 ? 0.663 1.930 17.074 1.00 96.88 87 VAL A O 1
ATOM 625 N N . ALA A 1 88 ? -0.264 0.172 16.021 1.00 96.94 88 ALA A N 1
ATOM 626 C CA . ALA A 1 88 ? 0.961 -0.609 15.900 1.00 96.94 88 ALA A CA 1
ATOM 627 C C . ALA A 1 88 ? 1.107 -1.185 14.487 1.00 96.94 88 ALA A C 1
ATOM 629 O O . ALA A 1 88 ? 0.117 -1.507 13.832 1.00 96.94 88 ALA A O 1
ATOM 630 N N . ILE A 1 89 ? 2.354 -1.339 14.039 1.00 96.88 89 ILE A N 1
ATOM 631 C CA . ILE A 1 89 ? 2.695 -2.040 12.798 1.00 96.88 89 ILE A CA 1
ATOM 632 C C . ILE A 1 89 ? 2.939 -3.506 13.152 1.00 96.88 89 ILE A C 1
ATOM 634 O O . ILE A 1 89 ? 3.855 -3.813 13.910 1.00 96.88 89 ILE A O 1
ATOM 638 N N . ILE A 1 90 ? 2.123 -4.406 12.602 1.00 96.19 90 ILE A N 1
ATOM 639 C CA . ILE A 1 90 ? 2.221 -5.852 12.867 1.00 96.19 90 ILE A CA 1
ATOM 640 C C . ILE A 1 90 ? 3.314 -6.502 12.011 1.00 96.19 90 ILE A C 1
ATOM 642 O O . ILE A 1 90 ? 3.992 -7.432 12.440 1.00 96.19 90 ILE A O 1
ATOM 646 N N . GLY A 1 91 ? 3.529 -5.977 10.808 1.00 95.88 91 GLY A N 1
ATOM 647 C CA . GLY A 1 91 ? 4.626 -6.377 9.945 1.00 95.88 91 GLY A CA 1
ATOM 648 C C . GLY A 1 91 ? 4.514 -5.761 8.559 1.00 95.88 91 GLY A C 1
ATOM 649 O O . GLY A 1 91 ? 3.802 -4.778 8.364 1.00 95.88 91 GLY A O 1
ATOM 650 N N . GLY A 1 92 ? 5.245 -6.325 7.598 1.00 96.44 92 GLY A N 1
ATOM 651 C CA . GLY A 1 92 ? 5.277 -5.808 6.236 1.00 96.44 92 GLY A CA 1
ATOM 652 C C . GLY A 1 92 ? 5.773 -6.823 5.214 1.00 96.44 92 GLY A C 1
ATOM 653 O O . GLY A 1 92 ? 6.382 -7.846 5.552 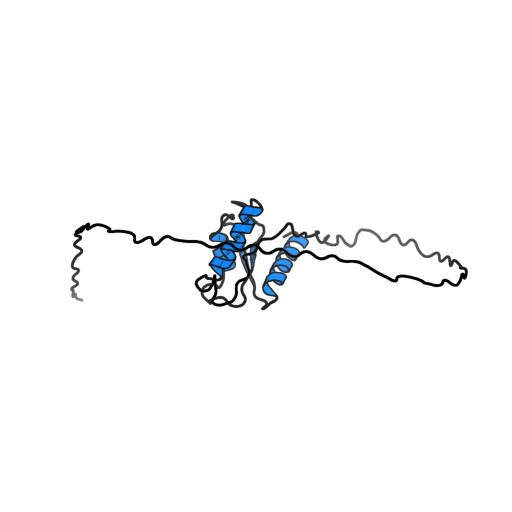1.00 96.44 92 GLY A O 1
ATOM 654 N N . ASN A 1 93 ? 5.506 -6.510 3.950 1.00 97.44 93 ASN A N 1
ATOM 655 C CA . ASN A 1 93 ? 5.980 -7.239 2.785 1.00 97.44 93 ASN A CA 1
ATOM 656 C C . ASN A 1 93 ? 6.330 -6.250 1.665 1.00 97.44 93 ASN A C 1
ATOM 658 O O . ASN A 1 93 ? 5.757 -5.163 1.595 1.00 97.44 93 ASN A O 1
ATOM 662 N N . ARG A 1 94 ? 7.278 -6.618 0.803 1.00 97.56 94 ARG A N 1
ATOM 663 C CA . ARG A 1 94 ? 7.653 -5.831 -0.377 1.00 97.56 94 ARG A CA 1
ATOM 664 C C . ARG A 1 94 ? 8.240 -6.731 -1.451 1.00 97.56 94 ARG A C 1
ATOM 666 O O . ARG A 1 94 ? 8.868 -7.740 -1.134 1.00 97.56 94 ARG A O 1
ATOM 673 N N . ILE A 1 95 ? 8.136 -6.300 -2.701 1.00 97.56 95 ILE A N 1
ATOM 674 C CA . ILE A 1 95 ? 8.955 -6.861 -3.774 1.00 97.56 95 ILE A CA 1
ATOM 675 C C . ILE A 1 95 ? 10.422 -6.391 -3.643 1.00 97.56 95 ILE A C 1
ATOM 677 O O . ILE A 1 95 ? 10.708 -5.366 -3.001 1.00 97.56 95 ILE A O 1
ATOM 681 N N . PRO A 1 96 ? 11.389 -7.137 -4.205 1.00 97.25 96 PRO A N 1
ATOM 682 C CA . PRO A 1 96 ? 12.761 -6.666 -4.366 1.00 97.25 96 PRO A CA 1
ATOM 683 C C . PRO A 1 96 ? 12.816 -5.328 -5.112 1.00 97.25 96 PRO A C 1
ATOM 685 O O . PRO A 1 96 ? 12.035 -5.094 -6.024 1.00 97.25 96 PRO A O 1
ATOM 688 N N . PHE A 1 97 ? 13.750 -4.446 -4.755 1.00 96.88 97 PHE A N 1
ATOM 689 C CA . PHE A 1 97 ? 13.991 -3.257 -5.569 1.00 96.88 97 PHE A CA 1
ATOM 690 C C . PHE A 1 97 ? 14.854 -3.637 -6.767 1.00 96.88 97 PHE A C 1
ATOM 692 O O . PHE A 1 97 ? 15.891 -4.281 -6.608 1.00 96.88 97 PHE A O 1
ATOM 699 N N . ALA A 1 98 ? 14.429 -3.217 -7.952 1.00 96.56 98 ALA A N 1
ATOM 700 C CA . ALA A 1 98 ? 15.140 -3.446 -9.197 1.00 96.56 98 ALA A CA 1
ATOM 701 C C . ALA A 1 98 ? 15.462 -2.112 -9.874 1.00 96.56 98 ALA A C 1
ATOM 703 O O . ALA A 1 98 ? 14.747 -1.123 -9.714 1.00 96.56 98 ALA A O 1
ATOM 704 N N . ARG A 1 99 ? 16.549 -2.088 -10.647 1.00 97.12 99 ARG A N 1
ATOM 705 C CA . ARG A 1 99 ? 16.893 -0.936 -11.483 1.00 97.12 99 ARG A CA 1
ATOM 706 C C . ARG A 1 99 ? 15.862 -0.792 -12.610 1.00 97.12 99 ARG A C 1
ATOM 708 O O . ARG A 1 99 ? 15.433 -1.795 -13.181 1.00 97.12 99 ARG A O 1
ATOM 715 N N . SER A 1 100 ? 15.506 0.447 -12.950 1.00 93.62 100 SER A N 1
ATOM 716 C CA . SER A 1 100 ? 14.625 0.751 -14.084 1.00 93.62 100 SER A CA 1
ATOM 717 C C . SER A 1 100 ? 15.151 0.132 -15.380 1.00 93.62 100 SER A C 1
ATOM 719 O O . SER A 1 100 ? 16.364 0.072 -15.592 1.00 93.62 100 SER A O 1
ATOM 721 N N . ASN A 1 101 ? 14.235 -0.318 -16.239 1.00 93.94 101 ASN A N 1
ATOM 722 C CA . ASN A 1 101 ? 14.529 -1.076 -17.464 1.00 93.94 101 ASN A CA 1
ATOM 723 C C . ASN A 1 101 ? 15.252 -2.414 -17.232 1.00 93.94 101 ASN A C 1
ATOM 725 O O . ASN A 1 101 ? 15.911 -2.933 -18.127 1.00 93.94 101 ASN A O 1
ATOM 729 N N . GLY A 1 102 ? 15.151 -2.959 -16.018 1.00 95.69 102 GLY A N 1
ATOM 730 C CA . GLY A 1 102 ? 15.667 -4.272 -15.654 1.00 95.69 102 GLY A CA 1
ATOM 731 C C . GLY A 1 102 ? 14.548 -5.316 -15.502 1.00 95.69 102 GLY A C 1
ATOM 732 O O . GLY A 1 102 ? 13.629 -5.352 -16.318 1.00 95.69 102 GLY A O 1
ATOM 733 N N . PRO A 1 103 ? 14.585 -6.148 -14.443 1.00 96.25 103 PRO A N 1
ATOM 734 C CA . PRO A 1 103 ? 13.658 -7.268 -14.232 1.00 96.25 103 PRO A CA 1
ATOM 735 C C . PRO A 1 103 ? 12.154 -6.957 -14.303 1.00 96.25 103 PRO A C 1
ATOM 737 O O . PRO A 1 103 ? 11.377 -7.843 -14.633 1.00 96.25 103 PRO A O 1
ATOM 740 N N . TYR A 1 104 ? 11.736 -5.725 -13.998 1.00 96.19 104 TYR A N 1
ATOM 741 C CA . TYR A 1 104 ? 10.326 -5.309 -14.020 1.00 96.19 104 TYR A CA 1
ATOM 742 C C . TYR A 1 104 ? 9.951 -4.462 -15.239 1.00 96.19 104 TYR A C 1
ATOM 744 O O . TYR A 1 104 ? 8.916 -3.811 -15.227 1.00 96.19 104 TYR A O 1
ATOM 752 N N . PHE A 1 105 ? 10.777 -4.432 -16.289 1.00 95.69 105 PHE A N 1
ATOM 753 C CA . PHE A 1 105 ? 10.553 -3.550 -17.439 1.00 95.69 105 PHE A CA 1
ATOM 754 C C . PHE A 1 105 ? 9.190 -3.747 -18.119 1.00 95.69 105 PHE A C 1
ATOM 756 O O . PHE A 1 105 ? 8.581 -2.779 -18.561 1.00 95.69 105 PHE A O 1
ATOM 763 N N . THR A 1 106 ? 8.706 -4.986 -18.181 1.00 95.62 106 THR A N 1
ATOM 764 C CA . THR A 1 106 ? 7.413 -5.330 -18.789 1.00 95.62 106 THR A CA 1
ATOM 765 C C . THR A 1 106 ? 6.276 -5.430 -17.773 1.00 95.62 106 THR A C 1
ATOM 767 O O . THR A 1 106 ? 5.154 -5.736 -18.164 1.00 95.62 106 THR A O 1
ATOM 770 N N . ALA A 1 107 ? 6.553 -5.234 -16.480 1.00 94.81 107 ALA A N 1
ATOM 771 C CA . ALA A 1 107 ? 5.554 -5.344 -15.425 1.00 94.81 107 ALA A CA 1
ATOM 772 C C . ALA A 1 107 ? 4.835 -4.005 -15.232 1.00 94.81 107 ALA A C 1
ATOM 774 O O . ALA A 1 107 ? 5.465 -2.944 -15.196 1.00 94.81 107 ALA A O 1
ATOM 775 N N . SER A 1 108 ? 3.515 -4.054 -15.069 1.00 94.12 108 SER A N 1
ATOM 776 C CA . SER A 1 108 ? 2.735 -2.873 -14.712 1.00 94.12 108 SER A CA 1
ATOM 777 C C . SER A 1 108 ? 2.883 -2.535 -13.223 1.00 94.12 108 SER A C 1
ATOM 779 O O . SER A 1 108 ? 3.304 -3.357 -12.402 1.00 94.12 108 SER A O 1
ATOM 781 N N . ASN A 1 109 ? 2.495 -1.313 -12.847 1.00 94.88 109 ASN A N 1
ATOM 782 C CA . ASN A 1 109 ? 2.411 -0.934 -11.435 1.00 94.88 109 ASN A CA 1
ATOM 783 C C . ASN A 1 109 ? 1.447 -1.843 -10.662 1.00 94.88 109 ASN A C 1
ATOM 785 O O . ASN A 1 109 ? 1.741 -2.198 -9.520 1.00 94.88 109 ASN A O 1
ATOM 789 N N . SER A 1 110 ? 0.339 -2.245 -11.295 1.00 95.19 110 SER A N 1
ATOM 790 C CA . SER A 1 110 ? -0.635 -3.163 -10.709 1.00 95.19 110 SER A CA 1
ATOM 791 C C . SER A 1 110 ? -0.034 -4.542 -10.460 1.00 95.19 110 SER A C 1
ATOM 793 O O . SER A 1 110 ? -0.216 -5.079 -9.373 1.00 95.19 110 SER A O 1
ATOM 795 N N . ASP A 1 111 ? 0.755 -5.085 -11.395 1.00 95.75 111 ASP A N 1
ATOM 796 C CA . ASP A 1 111 ? 1.412 -6.391 -11.218 1.00 95.75 111 ASP A CA 1
ATOM 797 C C . ASP A 1 111 ? 2.381 -6.363 -10.032 1.00 95.75 111 ASP A C 1
ATOM 799 O O . ASP A 1 111 ? 2.368 -7.235 -9.160 1.00 95.75 111 ASP A O 1
ATOM 803 N N . MET A 1 112 ? 3.209 -5.316 -9.973 1.00 96.69 112 MET A N 1
ATOM 804 C CA . MET A 1 112 ? 4.183 -5.127 -8.901 1.00 96.69 112 MET A CA 1
ATOM 805 C C . MET A 1 112 ? 3.506 -4.948 -7.536 1.00 96.69 112 MET A C 1
ATOM 807 O O . MET A 1 112 ? 3.954 -5.529 -6.541 1.00 96.69 112 MET A O 1
ATOM 811 N N . PHE A 1 113 ? 2.428 -4.161 -7.475 1.00 96.88 113 PHE A N 1
ATOM 812 C CA . PHE A 1 113 ? 1.696 -3.927 -6.234 1.00 96.88 113 PHE A CA 1
ATOM 813 C C . PHE A 1 113 ? 0.905 -5.166 -5.792 1.00 96.88 113 PHE A C 1
ATOM 815 O O . PHE A 1 113 ? 0.989 -5.555 -4.627 1.00 96.88 113 PHE A O 1
ATOM 822 N N . THR A 1 114 ? 0.234 -5.849 -6.718 1.00 97.38 114 THR A N 1
ATOM 823 C CA . THR A 1 114 ? -0.496 -7.101 -6.465 1.00 97.38 114 THR A CA 1
ATOM 824 C C . THR A 1 114 ? 0.436 -8.200 -5.964 1.00 97.38 114 THR A C 1
ATOM 826 O O . THR A 1 114 ? 0.108 -8.892 -5.001 1.00 97.38 114 THR A O 1
ATOM 829 N N . ALA A 1 115 ? 1.645 -8.324 -6.523 1.00 97.69 115 ALA A N 1
ATOM 830 C CA . ALA A 1 115 ? 2.652 -9.258 -6.018 1.00 97.69 115 ALA A CA 1
ATOM 831 C C . ALA A 1 115 ? 3.076 -8.935 -4.571 1.00 97.69 115 ALA A C 1
ATOM 833 O O . ALA A 1 115 ? 3.182 -9.835 -3.732 1.00 97.69 115 ALA A O 1
ATOM 834 N N . ALA A 1 116 ? 3.279 -7.652 -4.248 1.00 97.75 116 ALA A N 1
ATOM 835 C CA . ALA A 1 116 ? 3.579 -7.228 -2.880 1.00 97.75 116 ALA A CA 1
ATOM 836 C C . ALA A 1 116 ? 2.409 -7.507 -1.919 1.00 97.75 116 ALA A C 1
ATOM 838 O O . ALA A 1 116 ? 2.636 -7.953 -0.789 1.00 97.75 116 ALA A O 1
ATOM 839 N N . LEU A 1 117 ? 1.170 -7.279 -2.360 1.00 97.50 117 LEU A N 1
ATOM 840 C CA . LEU A 1 117 ? -0.028 -7.476 -1.550 1.00 97.50 117 LEU A CA 1
ATOM 841 C C . LEU A 1 117 ? -0.323 -8.963 -1.322 1.00 97.50 117 LEU A C 1
ATOM 843 O O . LEU A 1 117 ? -0.543 -9.360 -0.182 1.00 97.50 117 LEU A O 1
ATOM 847 N N . ASN A 1 118 ? -0.214 -9.812 -2.345 1.00 97.56 118 ASN A N 1
ATOM 848 C CA . ASN A 1 118 ? -0.378 -11.262 -2.199 1.00 97.56 118 ASN A CA 1
ATOM 849 C C . ASN A 1 118 ? 0.639 -11.859 -1.219 1.00 97.56 118 ASN A C 1
ATOM 851 O O . ASN A 1 118 ? 0.252 -12.608 -0.324 1.00 97.56 118 ASN A O 1
ATOM 855 N N . GLY A 1 119 ? 1.912 -11.455 -1.293 1.00 97.44 119 GLY A N 1
ATOM 856 C CA . GLY A 1 119 ? 2.904 -11.906 -0.312 1.00 97.44 119 GLY A CA 1
ATOM 857 C C . GLY A 1 119 ? 2.602 -11.437 1.120 1.00 97.44 119 GLY A C 1
ATOM 858 O O . GLY A 1 119 ? 2.928 -12.138 2.076 1.00 97.44 119 GLY A O 1
ATOM 859 N N . LEU A 1 120 ? 1.939 -10.284 1.298 1.00 97.31 120 LEU A N 1
ATOM 860 C CA . LEU A 1 120 ? 1.454 -9.838 2.610 1.00 97.31 120 LEU A CA 1
ATOM 861 C C . LEU A 1 120 ? 0.288 -10.714 3.090 1.00 97.31 120 LEU A C 1
ATOM 863 O O . LEU A 1 120 ? 0.306 -11.198 4.220 1.00 97.31 120 LEU A O 1
ATOM 867 N N . VAL A 1 121 ? -0.702 -10.931 2.224 1.00 97.00 121 VAL A N 1
ATOM 868 C CA . VAL A 1 121 ? -1.893 -11.742 2.508 1.00 97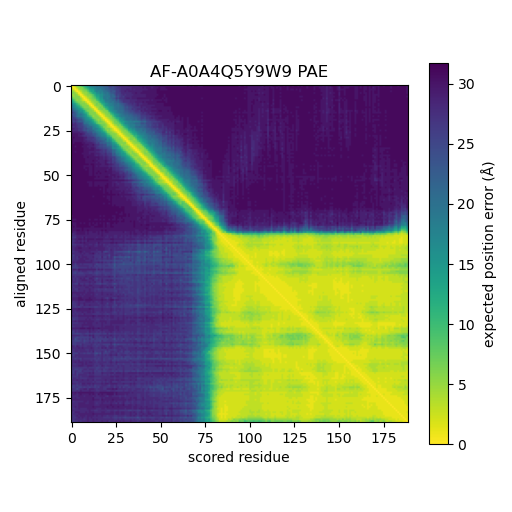.00 121 VAL A CA 1
ATOM 869 C C . VAL A 1 121 ? -1.501 -13.160 2.909 1.00 97.00 121 VAL A C 1
ATOM 871 O O . VAL A 1 121 ? -2.019 -13.687 3.890 1.00 97.00 121 VAL A O 1
ATOM 874 N N . GLU A 1 122 ? -0.554 -13.761 2.194 1.00 97.00 122 GLU A N 1
ATOM 875 C CA . GLU A 1 122 ? -0.050 -15.100 2.490 1.00 97.00 122 GLU A CA 1
ATOM 876 C C . GLU A 1 122 ? 0.704 -15.159 3.813 1.00 97.00 122 GLU A C 1
ATOM 878 O O . GLU A 1 122 ? 0.435 -16.038 4.631 1.00 97.00 122 GLU A O 1
ATOM 883 N N . ARG A 1 123 ? 1.592 -14.192 4.061 1.00 97.25 123 ARG A N 1
ATOM 884 C CA . ARG A 1 123 ? 2.418 -14.149 5.273 1.00 97.25 123 ARG A CA 1
ATOM 885 C C . ARG A 1 123 ? 1.611 -13.972 6.560 1.00 97.25 123 ARG A C 1
ATOM 887 O O . ARG A 1 123 ? 2.039 -14.459 7.602 1.00 97.25 123 ARG A O 1
ATOM 894 N N . PHE A 1 124 ? 0.491 -13.257 6.488 1.00 97.19 124 PHE A N 1
ATOM 895 C CA . PHE A 1 124 ? -0.362 -12.945 7.640 1.00 97.19 124 PHE A CA 1
ATOM 896 C C . PHE A 1 124 ? -1.707 -13.684 7.621 1.00 97.19 124 PHE A C 1
ATOM 898 O O . PHE A 1 124 ? -2.587 -13.351 8.409 1.00 97.19 124 PHE A O 1
ATOM 905 N N . ASN A 1 125 ? -1.866 -14.678 6.740 1.00 96.62 125 ASN A N 1
ATOM 906 C CA . ASN A 1 125 ? -3.074 -15.498 6.614 1.00 96.62 125 ASN A CA 1
ATOM 907 C C . ASN A 1 125 ? -4.378 -14.682 6.465 1.00 96.62 125 ASN A C 1
ATOM 909 O O . ASN A 1 125 ? -5.380 -14.954 7.124 1.00 96.62 125 ASN A O 1
ATOM 913 N N . LEU A 1 126 ? -4.366 -13.663 5.599 1.00 96.69 126 LEU A N 1
ATOM 914 C CA . LEU A 1 126 ? -5.490 -12.734 5.401 1.00 96.69 126 LEU A CA 1
ATOM 915 C C . LEU A 1 126 ? -6.466 -13.167 4.290 1.00 96.69 126 LEU A C 1
ATOM 917 O O . LEU A 1 126 ? -7.284 -12.371 3.837 1.00 96.69 126 LEU A O 1
ATOM 921 N N . GLN A 1 127 ? -6.386 -14.406 3.805 1.00 97.06 127 GLN A N 1
ATOM 922 C CA . GLN A 1 127 ? -7.233 -14.883 2.711 1.00 97.06 127 GLN A CA 1
ATOM 923 C C . GLN A 1 127 ? -8.711 -14.884 3.125 1.00 97.06 127 GLN A C 1
ATOM 925 O O . GLN A 1 127 ? -9.066 -15.387 4.190 1.00 97.06 127 GLN A O 1
ATOM 930 N N . GLY A 1 128 ? -9.572 -14.310 2.284 1.00 94.88 128 GLY A N 1
ATOM 931 C CA . GLY A 1 128 ? -11.006 -14.157 2.538 1.00 94.88 128 GLY A CA 1
ATOM 932 C C . GLY A 1 128 ? -11.350 -13.196 3.680 1.00 94.88 128 GLY A C 1
ATOM 933 O O . GLY A 1 128 ? -12.522 -13.053 4.014 1.00 94.88 128 GLY A O 1
ATOM 934 N N . GLN A 1 129 ? -10.361 -12.532 4.288 1.00 96.12 129 GLN A N 1
ATOM 935 C CA . GLN A 1 129 ? -10.603 -11.586 5.370 1.00 96.12 129 GLN A CA 1
ATOM 936 C C . GLN A 1 129 ? -11.013 -10.229 4.807 1.00 96.12 129 GLN A C 1
ATOM 938 O O . GLN A 1 129 ? -10.391 -9.702 3.878 1.00 96.12 129 GLN A O 1
ATOM 943 N N . ARG A 1 130 ? -12.051 -9.644 5.408 1.00 95.75 130 ARG A N 1
ATOM 944 C CA . ARG A 1 130 ? -12.454 -8.266 5.138 1.00 95.75 130 ARG A CA 1
ATOM 945 C C . ARG A 1 130 ? -11.629 -7.329 6.004 1.00 95.75 130 ARG A C 1
ATOM 947 O O . ARG A 1 130 ? -11.808 -7.286 7.221 1.00 95.75 130 ARG A O 1
ATOM 954 N N . LEU A 1 131 ? -10.737 -6.570 5.373 1.00 95.44 131 LEU A N 1
ATOM 955 C CA . LEU A 1 131 ? -9.969 -5.549 6.078 1.00 95.44 131 LEU A CA 1
ATOM 956 C C . LEU A 1 131 ? -10.820 -4.293 6.271 1.00 95.44 131 LEU A C 1
ATOM 958 O O . LEU A 1 131 ? -11.785 -4.056 5.541 1.00 95.44 131 LEU A O 1
ATOM 962 N N . GLY A 1 132 ? -10.442 -3.484 7.261 1.00 95.62 132 GLY A N 1
ATOM 963 C CA . GLY A 1 132 ? -11.057 -2.175 7.466 1.00 95.62 132 GLY A CA 1
ATOM 964 C C . GLY A 1 132 ? -10.886 -1.296 6.233 1.00 95.62 132 GLY A C 1
ATOM 965 O O . GLY A 1 132 ? -11.862 -0.723 5.764 1.00 95.62 132 GLY A O 1
ATOM 966 N N . GLU A 1 133 ? -9.667 -1.243 5.686 1.00 96.06 133 GLU A N 1
ATOM 967 C CA . GLU A 1 133 ? -9.347 -0.496 4.474 1.00 96.06 133 GLU A CA 1
ATOM 968 C C . GLU A 1 133 ? -7.963 -0.855 3.919 1.00 96.06 133 GLU A C 1
ATOM 970 O O . GLU A 1 133 ? -7.068 -1.246 4.671 1.00 96.06 133 GLU A O 1
ATOM 975 N N . VAL A 1 134 ? -7.773 -0.668 2.611 1.00 97.62 134 VAL A N 1
ATOM 976 C CA . VAL A 1 134 ? -6.468 -0.715 1.943 1.00 97.62 134 VAL A CA 1
ATOM 977 C C . VAL A 1 134 ? -6.176 0.638 1.304 1.00 97.62 134 VAL A C 1
ATOM 979 O O . VAL A 1 134 ? -6.893 1.096 0.419 1.00 97.62 134 VAL A O 1
ATOM 982 N N . VAL A 1 135 ? -5.090 1.275 1.733 1.00 97.75 135 VAL A N 1
ATOM 983 C CA . VAL A 1 135 ? -4.646 2.562 1.189 1.00 97.75 135 VAL A CA 1
ATOM 984 C C . VAL A 1 135 ? -3.281 2.369 0.559 1.00 97.75 135 VAL A C 1
ATOM 986 O O . VAL A 1 135 ? -2.351 1.903 1.218 1.00 97.75 135 VAL A O 1
ATOM 989 N N . ALA A 1 136 ? -3.156 2.729 -0.712 1.00 97.25 136 ALA A N 1
ATOM 990 C CA . ALA A 1 136 ? -1.891 2.694 -1.430 1.00 97.25 136 ALA A CA 1
ATOM 991 C C . ALA A 1 136 ? -1.883 3.747 -2.542 1.00 97.25 136 ALA A C 1
ATOM 993 O O . ALA A 1 136 ? -2.740 4.627 -2.595 1.00 97.25 136 ALA A O 1
ATOM 994 N N . GLY A 1 137 ? -0.863 3.716 -3.391 1.00 95.38 137 GLY A N 1
ATOM 995 C CA . GLY A 1 137 ? -0.804 4.592 -4.547 1.00 95.38 137 GLY A CA 1
ATOM 996 C C . 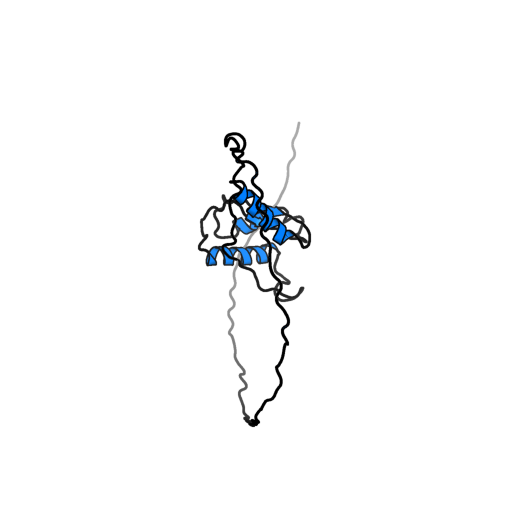GLY A 1 137 ? 0.556 4.601 -5.221 1.00 95.38 137 GLY A C 1
ATOM 997 O O . GLY A 1 137 ? 1.554 4.122 -4.679 1.00 95.38 137 GLY A O 1
ATOM 998 N N . ALA A 1 138 ? 0.584 5.180 -6.416 1.00 95.12 138 ALA A N 1
ATOM 999 C CA . ALA A 1 138 ? 1.780 5.341 -7.229 1.00 95.12 138 ALA A CA 1
ATOM 1000 C C . ALA A 1 138 ? 1.887 6.781 -7.742 1.00 95.12 138 ALA A C 1
ATOM 1002 O O . ALA A 1 138 ? 0.891 7.415 -8.087 1.00 95.12 138 ALA A O 1
ATOM 1003 N N . VAL A 1 139 ? 3.118 7.297 -7.807 1.00 94.50 139 VAL A N 1
ATOM 1004 C CA . VAL A 1 139 ? 3.392 8.671 -8.264 1.00 94.50 139 VAL A CA 1
ATOM 1005 C C . VAL A 1 139 ? 3.242 8.807 -9.774 1.00 94.50 139 VAL A C 1
ATOM 1007 O O . VAL A 1 139 ? 2.842 9.859 -10.253 1.00 94.50 139 VAL A O 1
ATOM 1010 N N . LEU A 1 140 ? 3.564 7.763 -10.529 1.00 91.94 140 LEU A N 1
ATOM 1011 C CA . LEU A 1 140 ? 3.428 7.742 -11.978 1.00 91.94 140 LEU A CA 1
ATOM 1012 C C . LEU A 1 140 ? 2.562 6.543 -12.333 1.00 91.94 140 LEU A C 1
ATOM 1014 O O . LEU A 1 140 ? 3.045 5.414 -12.343 1.00 91.94 140 LEU A O 1
ATOM 1018 N N . LYS A 1 141 ? 1.278 6.793 -12.578 1.00 90.50 141 LYS A N 1
ATOM 1019 C CA . LYS A 1 141 ? 0.299 5.785 -12.990 1.00 90.50 141 LYS A CA 1
ATOM 1020 C C . LYS A 1 141 ? -0.387 6.227 -14.273 1.00 90.50 141 LYS A C 1
ATOM 1022 O O . LYS A 1 141 ? -0.538 7.425 -14.512 1.00 90.50 141 LYS A O 1
ATOM 1027 N N . HIS A 1 142 ? -0.769 5.264 -15.102 1.00 90.12 142 HIS A N 1
ATOM 1028 C CA . HIS A 1 142 ? -1.507 5.556 -16.321 1.00 90.12 142 HIS A CA 1
ATOM 1029 C C . HIS A 1 142 ? -2.888 6.123 -15.956 1.00 90.12 142 HIS A C 1
ATOM 1031 O O . HIS A 1 142 ? -3.464 5.736 -14.941 1.00 90.12 142 HIS A O 1
ATOM 1037 N N . SER A 1 143 ? -3.461 7.008 -16.775 1.00 89.94 143 SER A N 1
ATOM 1038 C CA . SER A 1 143 ? -4.782 7.606 -16.496 1.00 89.94 143 SER A CA 1
ATOM 1039 C C . SER A 1 143 ? -5.901 6.565 -16.379 1.00 89.94 143 SER A C 1
ATOM 1041 O O . SER A 1 143 ? -6.885 6.784 -15.681 1.00 89.94 143 SER A O 1
ATOM 1043 N N . ARG A 1 144 ? -5.725 5.413 -17.036 1.00 90.50 144 ARG A N 1
ATOM 1044 C CA . ARG A 1 144 ? -6.618 4.249 -16.925 1.00 90.50 144 ARG A CA 1
ATOM 1045 C C . ARG A 1 144 ? -6.611 3.635 -15.520 1.00 90.50 144 ARG A C 1
ATOM 1047 O O . ARG A 1 144 ? -7.635 3.137 -15.074 1.00 90.50 144 ARG A O 1
ATOM 1054 N N . ASP A 1 145 ? -5.498 3.746 -14.805 1.00 91.38 145 ASP A N 1
ATOM 1055 C CA . ASP A 1 145 ? -5.296 3.156 -13.482 1.00 91.38 145 ASP A CA 1
ATOM 1056 C C . ASP A 1 145 ? -5.638 4.193 -12.392 1.00 91.38 145 ASP A C 1
ATOM 1058 O O . ASP A 1 145 ? -4.894 4.444 -11.435 1.00 91.38 145 ASP A O 1
ATOM 1062 N N . PHE A 1 146 ? -6.771 4.885 -12.558 1.00 88.56 146 PHE A N 1
ATOM 1063 C CA . PHE A 1 146 ? -7.198 5.930 -11.626 1.00 88.56 146 PHE A CA 1
ATOM 1064 C C . PHE A 1 146 ? -7.555 5.353 -10.245 1.00 88.56 146 PHE A C 1
ATOM 1066 O O . PHE A 1 146 ? -7.283 6.022 -9.250 1.00 88.56 146 PHE A O 1
ATOM 1073 N N . ASN A 1 147 ? -8.062 4.115 -10.199 1.00 93.50 147 ASN A N 1
ATOM 1074 C CA . ASN A 1 147 ? -8.331 3.348 -8.981 1.00 93.50 147 ASN A CA 1
ATOM 1075 C C . ASN A 1 147 ? -7.490 2.052 -8.920 1.00 93.50 147 ASN A C 1
ATOM 1077 O O . ASN A 1 147 ? -7.996 0.972 -8.620 1.00 93.50 147 ASN A O 1
ATOM 1081 N N . MET A 1 148 ? -6.203 2.154 -9.273 1.00 95.56 148 MET A N 1
ATOM 1082 C CA . MET A 1 148 ? -5.237 1.048 -9.294 1.00 95.56 148 MET A CA 1
ATOM 1083 C C . MET A 1 148 ? -5.263 0.213 -8.008 1.00 95.56 148 MET A C 1
ATOM 1085 O O . MET A 1 148 ? -5.230 -1.015 -8.073 1.00 95.56 148 MET A O 1
ATOM 1089 N N . THR A 1 149 ? -5.334 0.864 -6.841 1.00 97.00 149 THR A N 1
ATOM 1090 C CA . THR A 1 149 ? -5.319 0.166 -5.548 1.00 97.00 149 THR A CA 1
ATOM 1091 C C . THR A 1 149 ? -6.536 -0.746 -5.402 1.00 97.00 149 THR A C 1
ATOM 1093 O O . THR A 1 149 ? -6.406 -1.855 -4.885 1.00 97.00 149 THR A O 1
ATOM 1096 N N . ARG A 1 150 ? -7.707 -0.321 -5.890 1.00 97.44 150 ARG A N 1
ATOM 1097 C CA . ARG A 1 150 ? -8.919 -1.141 -5.844 1.00 97.44 150 ARG A CA 1
ATOM 1098 C C . ARG A 1 150 ? -8.820 -2.364 -6.742 1.00 97.44 150 ARG A C 1
ATOM 1100 O O . ARG A 1 150 ? -9.139 -3.454 -6.276 1.00 97.44 150 ARG A O 1
ATOM 1107 N N . GLU A 1 151 ? -8.355 -2.189 -7.973 1.00 96.69 151 GLU A N 1
ATOM 1108 C CA . GLU A 1 151 ? -8.173 -3.307 -8.906 1.00 96.69 151 GLU A CA 1
ATOM 1109 C C . GLU A 1 151 ? -7.193 -4.338 -8.329 1.00 96.69 151 GLU A C 1
ATOM 1111 O O . GLU A 1 151 ? -7.505 -5.520 -8.251 1.00 96.69 151 GLU A O 1
ATOM 1116 N N . CYS A 1 152 ? -6.077 -3.882 -7.753 1.00 97.00 152 CYS A N 1
ATOM 1117 C CA . CYS A 1 152 ? -5.103 -4.786 -7.136 1.00 97.00 152 CYS A CA 1
ATOM 1118 C C . CYS A 1 152 ? -5.659 -5.541 -5.919 1.00 97.00 152 CYS A C 1
ATOM 1120 O O . CYS A 1 152 ? -5.243 -6.663 -5.654 1.00 97.00 152 CYS A O 1
ATOM 1122 N N . VAL A 1 153 ? -6.585 -4.953 -5.149 1.00 97.44 153 VAL A N 1
ATOM 1123 C CA . VAL A 1 153 ? -7.261 -5.675 -4.055 1.00 97.44 153 VAL A CA 1
ATOM 1124 C C . VAL A 1 153 ? -8.167 -6.772 -4.611 1.00 97.44 153 VAL A C 1
ATOM 1126 O O . VAL A 1 153 ? -8.178 -7.870 -4.056 1.00 97.44 153 VAL A O 1
ATOM 1129 N N . LEU A 1 154 ? -8.884 -6.502 -5.705 1.00 96.62 154 LEU A N 1
ATOM 1130 C CA . LEU A 1 154 ? -9.741 -7.484 -6.379 1.00 96.62 154 LEU A CA 1
ATOM 1131 C C . LEU A 1 154 ? -8.943 -8.622 -7.030 1.00 96.62 154 LEU A C 1
ATOM 1133 O O . LEU A 1 154 ? -9.419 -9.754 -7.055 1.00 96.62 154 LEU A O 1
ATOM 1137 N N . ASP A 1 155 ? -7.715 -8.345 -7.467 1.00 96.12 155 ASP A N 1
ATOM 1138 C CA . ASP A 1 155 ? -6.789 -9.341 -8.021 1.00 96.12 155 ASP A CA 1
ATOM 1139 C C . ASP A 1 155 ? -6.107 -10.217 -6.945 1.00 96.12 155 ASP A C 1
ATOM 1141 O O . ASP A 1 155 ? -5.313 -11.111 -7.256 1.00 96.12 155 ASP A O 1
ATOM 1145 N N . THR A 1 156 ? -6.393 -9.983 -5.660 1.00 96.62 156 THR A N 1
ATOM 1146 C CA . THR A 1 156 ? -5.842 -10.768 -4.542 1.00 96.62 156 THR A CA 1
ATOM 1147 C C . THR A 1 156 ? -6.881 -11.696 -3.924 1.00 96.62 156 THR A C 1
ATOM 1149 O O . THR A 1 156 ? -8.064 -11.673 -4.243 1.00 96.62 156 THR A O 1
ATOM 1152 N N . LYS A 1 157 ? -6.442 -12.513 -2.961 1.00 95.50 157 LYS A N 1
ATOM 1153 C CA . LYS A 1 157 ? -7.332 -13.369 -2.160 1.00 95.50 157 LYS A CA 1
ATOM 1154 C C . LYS A 1 157 ? -8.018 -12.637 -0.996 1.00 95.50 157 LYS A C 1
ATOM 1156 O O . LYS A 1 157 ? -8.535 -13.307 -0.105 1.00 95.50 157 LYS A O 1
ATOM 1161 N N . LEU A 1 158 ? -7.978 -11.304 -0.935 1.00 96.25 158 LEU A N 1
ATOM 1162 C CA . LEU A 1 158 ? -8.717 -10.534 0.072 1.00 96.25 158 LEU A CA 1
ATOM 1163 C C . LEU A 1 158 ? -10.222 -10.552 -0.213 1.00 96.25 158 LEU A C 1
ATOM 1165 O O . LEU A 1 158 ? -10.652 -10.807 -1.335 1.00 96.25 158 LEU A O 1
ATOM 1169 N N . ALA A 1 159 ? -11.033 -10.263 0.806 1.00 96.31 159 ALA A N 1
ATOM 1170 C CA . ALA A 1 159 ? -12.471 -10.141 0.601 1.00 96.31 159 ALA A CA 1
ATOM 1171 C C . ALA A 1 159 ? -12.782 -8.933 -0.312 1.00 96.31 159 ALA A C 1
ATOM 1173 O O . ALA A 1 159 ? -12.277 -7.832 -0.039 1.00 96.31 159 ALA A O 1
ATOM 1174 N N . PRO A 1 160 ? -13.617 -9.089 -1.359 1.00 96.00 160 PRO A N 1
ATOM 1175 C CA . PRO A 1 160 ? -13.926 -8.014 -2.303 1.00 96.00 160 PRO A CA 1
ATOM 1176 C C . PRO A 1 160 ? -14.656 -6.834 -1.646 1.00 96.00 160 PRO A C 1
ATOM 1178 O O . PRO A 1 160 ? -14.603 -5.720 -2.165 1.00 96.00 160 PRO A O 1
ATOM 1181 N N . GLU A 1 161 ? -15.281 -7.029 -0.485 1.00 97.06 161 GLU A N 1
ATOM 1182 C CA . GLU A 1 161 ? -15.942 -5.993 0.319 1.00 97.06 161 GLU A CA 1
ATOM 1183 C C . GLU A 1 161 ? -14.956 -5.073 1.059 1.00 97.06 161 GLU A C 1
ATOM 1185 O O . GLU A 1 161 ? -15.381 -4.125 1.729 1.00 97.06 161 GLU A O 1
ATOM 1190 N N . THR A 1 162 ? -13.652 -5.359 0.988 1.00 97.38 162 THR A N 1
ATOM 1191 C CA . THR A 1 162 ? -12.598 -4.515 1.559 1.00 97.38 162 THR A CA 1
ATOM 1192 C C . THR A 1 162 ? -12.520 -3.196 0.784 1.00 97.38 162 THR A C 1
ATOM 1194 O O . THR A 1 162 ? -12.223 -3.220 -0.417 1.00 97.38 162 THR A O 1
ATOM 1197 N N . PRO A 1 163 ? -12.764 -2.039 1.425 1.00 96.62 163 PRO A N 1
ATOM 1198 C CA . PRO A 1 163 ? -12.664 -0.757 0.747 1.00 96.62 163 PRO A CA 1
ATOM 1199 C C . PRO A 1 163 ? -11.199 -0.431 0.456 1.00 96.62 163 PRO A C 1
ATOM 1201 O O . PRO A 1 163 ? -10.300 -0.750 1.237 1.00 96.62 163 PRO A O 1
ATOM 1204 N N . ALA A 1 164 ? -10.964 0.203 -0.688 1.00 97.25 164 ALA A N 1
ATOM 1205 C CA . ALA A 1 164 ? -9.631 0.526 -1.157 1.00 97.25 164 ALA A CA 1
ATOM 1206 C C . ALA A 1 164 ? -9.641 1.821 -1.971 1.00 97.25 164 ALA A C 1
ATOM 1208 O O . ALA A 1 164 ? -10.579 2.046 -2.739 1.00 97.25 164 ALA A O 1
ATOM 1209 N N . TYR A 1 165 ? -8.618 2.660 -1.802 1.00 96.62 165 TYR A N 1
ATOM 1210 C CA . TYR A 1 165 ? -8.478 3.897 -2.571 1.00 96.62 165 TYR A CA 1
ATOM 1211 C C . TYR A 1 165 ? -7.015 4.299 -2.769 1.00 96.62 165 TYR A C 1
ATOM 1213 O O . TYR A 1 165 ? -6.135 3.964 -1.971 1.00 96.62 165 TYR A O 1
ATOM 1221 N N . ASP A 1 166 ? -6.780 5.048 -3.844 1.00 95.44 166 ASP A N 1
ATOM 1222 C CA . ASP A 1 166 ? -5.470 5.580 -4.194 1.00 95.44 166 ASP A CA 1
ATOM 1223 C C . ASP A 1 166 ? -5.204 6.950 -3.571 1.00 95.44 166 ASP A C 1
ATOM 1225 O O . ASP A 1 166 ? -6.073 7.822 -3.514 1.00 95.44 166 ASP A O 1
ATOM 1229 N N . ILE A 1 167 ? -3.949 7.170 -3.191 1.00 95.94 167 ILE A N 1
ATOM 1230 C CA . ILE A 1 167 ? -3.419 8.481 -2.821 1.00 95.94 167 ILE A CA 1
ATOM 1231 C C . ILE A 1 167 ? -2.152 8.800 -3.602 1.00 95.94 167 ILE A C 1
ATOM 1233 O O . ILE A 1 167 ? -1.481 7.920 -4.137 1.00 95.94 167 ILE A O 1
ATOM 1237 N N . GLN A 1 168 ? -1.788 10.078 -3.643 1.00 94.81 168 GLN A N 1
ATOM 1238 C CA . GLN A 1 168 ? -0.591 10.515 -4.343 1.00 94.81 168 GLN A CA 1
ATOM 1239 C C . GLN A 1 168 ? 0.003 11.737 -3.649 1.00 94.81 168 GLN A C 1
ATOM 1241 O O . GLN A 1 168 ? -0.617 12.793 -3.577 1.00 94.81 168 GLN A O 1
ATOM 1246 N N . GLN A 1 169 ? 1.221 11.585 -3.132 1.00 95.75 169 GLN A N 1
ATOM 1247 C CA . GLN A 1 169 ? 1.973 12.656 -2.476 1.00 95.75 169 GLN A CA 1
ATOM 1248 C C . GLN A 1 169 ? 3.460 12.551 -2.822 1.00 95.75 169 GLN A C 1
ATOM 1250 O O . GLN A 1 169 ? 4.319 12.486 -1.941 1.00 95.75 169 GLN A O 1
ATOM 1255 N N . ALA A 1 170 ? 3.768 12.472 -4.121 1.00 96.44 170 ALA A N 1
ATOM 1256 C CA . ALA A 1 170 ? 5.124 12.264 -4.632 1.00 96.44 170 ALA A CA 1
ATOM 1257 C C . ALA A 1 170 ? 5.869 11.175 -3.823 1.00 96.44 170 ALA A C 1
ATOM 1259 O O . ALA A 1 170 ? 5.301 10.126 -3.502 1.00 96.44 170 ALA A O 1
ATOM 1260 N N . CYS A 1 171 ? 7.116 11.424 -3.430 1.00 96.50 171 CYS A N 1
ATOM 1261 C CA . CYS A 1 171 ? 7.925 10.499 -2.633 1.00 96.50 171 CYS A CA 1
ATOM 1262 C C . CYS A 1 171 ? 7.301 10.141 -1.266 1.00 96.50 171 CYS A C 1
ATOM 1264 O O . CYS A 1 171 ? 7.645 9.115 -0.687 1.00 96.50 171 CYS A O 1
ATOM 1266 N N . GLY A 1 172 ? 6.379 10.962 -0.753 1.00 96.31 172 GLY A N 1
ATOM 1267 C CA . GLY A 1 172 ? 5.679 10.747 0.513 1.00 96.31 172 GLY A CA 1
ATOM 1268 C C . GLY A 1 172 ? 4.488 9.789 0.434 1.00 96.31 172 GLY A C 1
ATOM 1269 O O . GLY A 1 172 ? 3.941 9.450 1.477 1.00 96.31 172 GLY A O 1
ATOM 1270 N N . THR A 1 173 ? 4.095 9.323 -0.758 1.00 96.50 173 THR A N 1
ATOM 1271 C CA . THR A 1 173 ? 2.877 8.511 -0.968 1.00 96.50 173 THR A CA 1
ATOM 1272 C C . THR A 1 173 ? 2.805 7.288 -0.046 1.00 96.50 173 THR A C 1
ATOM 1274 O O . THR A 1 173 ? 1.794 7.080 0.616 1.00 96.50 173 THR A O 1
ATOM 1277 N N . GLY A 1 174 ? 3.885 6.507 0.070 1.00 94.88 174 GLY A N 1
ATOM 1278 C CA . GLY A 1 174 ? 3.885 5.305 0.913 1.00 94.88 174 GLY A CA 1
ATOM 1279 C C . GLY A 1 174 ? 3.736 5.607 2.409 1.00 94.88 174 GLY A C 1
ATOM 1280 O O . GLY A 1 174 ? 2.967 4.945 3.102 1.00 94.88 174 GLY A O 1
ATOM 1281 N N . LEU A 1 175 ? 4.426 6.640 2.908 1.00 96.88 175 LEU A N 1
ATOM 1282 C CA . LEU A 1 175 ? 4.323 7.046 4.315 1.00 96.88 175 LEU A CA 1
ATOM 1283 C C . LEU A 1 175 ? 2.956 7.675 4.615 1.00 96.88 175 LEU A C 1
ATOM 1285 O O . LEU A 1 175 ? 2.357 7.398 5.652 1.00 96.88 175 LEU A O 1
ATOM 1289 N N . GLN A 1 176 ? 2.437 8.471 3.681 1.00 97.75 176 GLN A N 1
ATOM 1290 C CA . GLN A 1 176 ? 1.119 9.079 3.797 1.00 97.75 176 GLN A CA 1
ATOM 1291 C C . GLN A 1 176 ? 0.016 8.016 3.876 1.00 97.75 176 GLN A C 1
ATOM 1293 O O . GLN A 1 176 ? -0.909 8.166 4.671 1.00 97.75 176 GLN A O 1
ATOM 1298 N N . ALA A 1 177 ? 0.131 6.916 3.124 1.00 97.56 177 ALA A N 1
ATOM 1299 C CA . ALA A 1 177 ? -0.825 5.810 3.190 1.00 97.56 177 ALA A CA 1
ATOM 1300 C C . ALA A 1 177 ? -0.880 5.205 4.600 1.00 97.56 177 ALA A C 1
ATOM 1302 O O . ALA A 1 177 ? -1.962 5.021 5.158 1.00 97.56 177 ALA A O 1
ATOM 1303 N N . ALA A 1 178 ? 0.287 4.984 5.214 1.00 96.94 178 ALA A N 1
ATOM 1304 C CA . ALA A 1 178 ? 0.374 4.485 6.583 1.00 96.94 178 ALA A CA 1
ATOM 1305 C C . ALA A 1 178 ? -0.264 5.455 7.594 1.00 96.94 178 ALA A C 1
ATOM 1307 O O . ALA A 1 178 ? -0.987 5.013 8.485 1.00 96.94 178 ALA A O 1
ATOM 1308 N N . PHE A 1 179 ? -0.051 6.767 7.444 1.00 96.81 179 PHE A N 1
ATOM 1309 C CA . PHE A 1 179 ? -0.670 7.768 8.319 1.00 96.81 179 PHE A CA 1
ATOM 1310 C C . PHE A 1 179 ? -2.189 7.842 8.176 1.00 96.81 179 PHE A C 1
ATOM 1312 O O . PHE A 1 179 ? -2.879 7.956 9.186 1.00 96.81 179 PHE A O 1
ATOM 1319 N N . LEU A 1 180 ? -2.728 7.746 6.959 1.00 97.31 180 LEU A N 1
ATOM 1320 C CA . LEU A 1 180 ? -4.179 7.766 6.752 1.00 97.31 180 LEU A CA 1
ATOM 1321 C C . LEU A 1 180 ? -4.859 6.579 7.440 1.00 97.31 180 LEU A C 1
ATOM 1323 O O . LEU A 1 180 ? -5.817 6.779 8.187 1.00 97.31 180 LEU A O 1
ATOM 1327 N N . VAL A 1 181 ? -4.315 5.370 7.270 1.00 97.44 181 VAL A N 1
ATOM 1328 C CA . VAL A 1 181 ? -4.826 4.169 7.948 1.00 97.44 181 VAL A CA 1
ATOM 1329 C C . VAL A 1 181 ? -4.660 4.290 9.463 1.00 97.44 181 VAL A C 1
ATOM 1331 O O . VAL A 1 181 ? -5.602 4.033 10.212 1.00 97.44 181 VAL A O 1
ATOM 1334 N N . ALA A 1 182 ? -3.493 4.739 9.934 1.00 97.25 182 ALA A N 1
ATOM 1335 C CA . ALA A 1 182 ? -3.240 4.913 11.359 1.00 97.25 182 ALA A CA 1
ATOM 1336 C C . ALA A 1 182 ? -4.213 5.907 12.001 1.00 97.25 182 ALA A C 1
ATOM 1338 O O . ALA A 1 182 ? -4.716 5.636 13.085 1.00 97.25 182 ALA A O 1
ATOM 1339 N N . ASN A 1 183 ? -4.534 7.015 11.334 1.00 96.62 183 ASN A N 1
ATOM 1340 C CA . ASN A 1 183 ? -5.485 7.998 11.847 1.00 96.62 183 ASN A CA 1
ATOM 1341 C C . ASN A 1 183 ? -6.896 7.416 11.968 1.00 96.62 183 ASN A C 1
ATOM 1343 O O . ASN A 1 183 ? -7.554 7.626 12.986 1.00 96.62 183 ASN A O 1
ATOM 1347 N N . LYS A 1 184 ? -7.349 6.635 10.981 1.00 95.88 184 LYS A N 1
ATOM 1348 C CA . LYS A 1 184 ? -8.651 5.954 11.053 1.00 95.88 184 LYS A CA 1
ATOM 1349 C C . LYS A 1 184 ? -8.703 4.963 12.212 1.00 95.88 184 LYS A C 1
ATOM 1351 O O . LYS A 1 184 ? -9.608 5.036 13.045 1.00 95.88 184 LYS A O 1
ATOM 1356 N N . ILE A 1 185 ? -7.655 4.148 12.361 1.00 95.94 185 ILE A N 1
ATOM 1357 C CA . ILE A 1 185 ? -7.520 3.244 13.507 1.00 95.94 185 ILE A CA 1
ATOM 1358 C C . ILE A 1 185 ? -7.507 4.051 14.810 1.00 95.94 185 ILE A C 1
ATOM 1360 O O . ILE A 1 185 ? -8.262 3.738 15.722 1.00 95.94 185 ILE A O 1
ATOM 1364 N N . ALA A 1 186 ? -6.720 5.115 14.917 1.00 96.12 186 ALA A N 1
ATOM 1365 C CA . ALA A 1 186 ? -6.626 5.925 16.127 1.00 96.12 186 ALA A CA 1
ATOM 1366 C C . ALA A 1 186 ? -7.978 6.538 16.540 1.00 96.12 186 ALA A C 1
ATOM 1368 O O . ALA A 1 186 ? -8.260 6.640 17.736 1.00 96.12 186 ALA A O 1
ATOM 1369 N N . LEU A 1 187 ? -8.821 6.882 15.560 1.00 95.31 187 LEU A N 1
ATOM 1370 C CA . LEU A 1 187 ? -10.134 7.505 15.749 1.00 95.31 187 LEU A CA 1
ATOM 1371 C C . LEU A 1 187 ? -11.300 6.517 15.908 1.00 95.31 187 LEU A C 1
ATOM 1373 O O . LEU A 1 187 ? -12.398 6.949 16.246 1.00 95.31 187 LEU A O 1
ATOM 1377 N N . GLY A 1 188 ? -11.090 5.212 15.710 1.00 92.69 188 GLY A N 1
ATOM 1378 C CA . GLY A 1 188 ? -12.162 4.223 15.886 1.00 92.69 188 GLY A CA 1
ATOM 1379 C C . GLY A 1 188 ? -13.022 3.961 14.651 1.00 92.69 188 GLY A C 1
ATOM 1380 O O . GLY A 1 188 ? -14.091 3.377 14.804 1.00 92.69 188 GLY A O 1
ATOM 1381 N N . GLN A 1 189 ? -12.569 4.395 13.474 1.00 89.75 189 GLN A N 1
ATOM 1382 C CA . GLN A 1 189 ? -13.176 4.068 12.179 1.00 89.75 189 GLN A CA 1
ATOM 1383 C C . GLN A 1 189 ? -12.720 2.677 11.729 1.00 89.75 189 GLN A C 1
ATOM 1385 O O . GLN A 1 189 ? -13.549 1.975 11.115 1.00 89.75 189 GLN A O 1
#

Solvent-accessible surface area (backbone atoms only — not comparable to full-atom values): 13351 Å² total; per-residue (Å²): 136,85,91,79,90,87,84,85,85,90,85,77,95,79,90,80,91,78,91,82,89,80,84,92,84,83,86,83,86,81,81,87,76,90,83,90,82,90,80,90,87,89,83,85,86,84,89,88,86,86,81,88,84,86,89,88,87,79,90,83,80,88,84,90,80,91,78,91,80,78,93,73,85,73,78,90,83,85,68,90,62,80,73,70,40,91,73,80,84,90,77,88,61,71,67,84,91,70,62,87,85,44,94,59,58,89,55,50,72,52,55,56,50,31,54,22,48,44,54,37,33,65,75,69,70,36,65,65,41,68,50,90,64,47,62,38,63,60,77,82,63,58,83,88,48,69,53,40,41,36,54,30,46,62,76,36,62,42,29,78,86,32,47,50,43,56,48,73,49,61,94,46,25,71,62,50,28,53,49,56,53,44,50,37,56,23,73,72,107

Sequence (189 aa):
MSKASKDQPESSNSEQATADNSTPKPASARSASRATRSSTRSTSSPASSAATPRPSTAKSSAPKKTTTSSTQKQDSSMSKQATVRRVAIIGGNRIPFARSNGPYFTASNSDMFTAALNGLVERFNLQGQRLGEVVAGAVLKHSRDFNMTRECVLDTKLAPETPAYDIQQACGTGLQAAFLVANKIALGQ

pLDDT: mean 71.55, std 28.11, range [30.53, 97.75]